Protein AF-A0A8H3QHM7-F1 (afdb_monomer_lite)

Structure (mmCIF, N/CA/C/O backbone):
data_AF-A0A8H3QHM7-F1
#
_entry.id   AF-A0A8H3QHM7-F1
#
loop_
_atom_site.group_PDB
_atom_site.id
_atom_site.type_symbol
_atom_site.label_atom_id
_atom_site.label_alt_id
_atom_site.label_comp_id
_atom_site.label_asym_id
_atom_site.label_entity_id
_atom_site.label_seq_id
_atom_site.pdbx_PDB_ins_code
_atom_site.Cartn_x
_atom_site.Cartn_y
_atom_site.Cartn_z
_atom_site.occupancy
_atom_site.B_iso_or_equiv
_atom_site.auth_seq_id
_atom_site.auth_comp_id
_atom_site.auth_asym_id
_atom_site.auth_atom_id
_atom_site.pdbx_PDB_model_num
ATOM 1 N N . MET A 1 1 ? 22.256 -24.551 21.774 1.00 71.56 1 MET A N 1
ATOM 2 C CA . MET A 1 1 ? 20.914 -24.640 22.393 1.00 71.56 1 MET A CA 1
ATOM 3 C C . MET A 1 1 ? 19.814 -24.202 21.419 1.00 71.56 1 MET A C 1
ATOM 5 O O . MET A 1 1 ? 19.134 -25.077 20.899 1.00 71.56 1 MET A O 1
ATOM 9 N N . LEU A 1 2 ? 19.729 -22.910 21.061 1.00 77.44 2 LEU A N 1
ATOM 10 C CA . LEU A 1 2 ? 18.658 -22.301 20.240 1.00 77.44 2 LEU A CA 1
ATOM 11 C C . LEU A 1 2 ? 18.197 -23.109 19.001 1.00 77.44 2 LEU A C 1
ATOM 13 O O . LEU A 1 2 ? 17.006 -23.337 18.822 1.00 77.44 2 LEU A O 1
ATOM 17 N N . LYS A 1 3 ? 19.130 -23.609 18.171 1.00 74.00 3 LYS A N 1
ATOM 18 C CA . LYS A 1 3 ? 18.793 -24.376 16.951 1.00 74.00 3 LYS A CA 1
ATOM 19 C C . LYS A 1 3 ? 17.951 -25.638 17.217 1.00 74.00 3 LYS A C 1
ATOM 21 O O . LYS A 1 3 ? 17.110 -25.965 16.388 1.00 74.00 3 LYS A O 1
ATOM 26 N N . ARG A 1 4 ? 18.139 -26.335 18.350 1.00 87.75 4 ARG A N 1
ATOM 27 C CA . ARG A 1 4 ? 17.321 -27.519 18.694 1.00 87.75 4 ARG A CA 1
ATOM 28 C C . ARG A 1 4 ? 15.894 -27.119 19.075 1.00 87.75 4 ARG A C 1
ATOM 30 O O . ARG A 1 4 ? 14.954 -27.738 18.595 1.00 87.75 4 ARG A O 1
ATOM 37 N N . GLN A 1 5 ? 15.750 -26.047 19.854 1.00 91.25 5 GLN A N 1
ATOM 38 C CA . GLN A 1 5 ? 14.454 -25.513 20.277 1.00 91.25 5 GLN A CA 1
ATOM 39 C C . GLN A 1 5 ? 13.597 -25.082 19.076 1.00 91.25 5 GLN A C 1
ATOM 41 O O . GLN A 1 5 ? 12.425 -25.431 19.012 1.00 91.25 5 GLN A O 1
ATOM 46 N N . ILE A 1 6 ? 14.196 -24.419 18.078 1.00 90.94 6 ILE A N 1
ATOM 47 C CA . ILE A 1 6 ? 13.507 -24.029 16.832 1.00 90.94 6 ILE A CA 1
ATOM 48 C C . ILE A 1 6 ? 13.015 -25.257 16.045 1.00 90.94 6 ILE A C 1
ATOM 50 O O . ILE A 1 6 ? 11.894 -25.254 15.538 1.00 90.94 6 ILE A O 1
ATOM 54 N N . ILE A 1 7 ? 13.826 -26.317 15.945 1.00 93.69 7 ILE A N 1
ATOM 55 C CA . ILE A 1 7 ? 13.435 -27.556 15.251 1.00 93.69 7 ILE A CA 1
ATOM 56 C C . ILE A 1 7 ? 12.265 -28.235 15.975 1.00 93.69 7 ILE A C 1
ATOM 58 O O . ILE A 1 7 ? 11.284 -28.597 15.331 1.00 93.69 7 ILE A O 1
ATOM 62 N N . GLU A 1 8 ? 12.338 -28.367 17.300 1.00 93.31 8 GLU A N 1
ATOM 63 C CA . GLU A 1 8 ? 11.295 -29.009 18.109 1.00 93.31 8 GLU A CA 1
ATOM 64 C C . GLU A 1 8 ? 9.978 -28.215 18.120 1.00 93.31 8 GLU A C 1
ATOM 66 O O . GLU A 1 8 ? 8.885 -28.781 18.060 1.00 93.31 8 GLU A O 1
ATOM 71 N N . GLU A 1 9 ? 10.054 -26.887 18.149 1.00 92.69 9 GLU A N 1
ATOM 72 C CA . GLU A 1 9 ? 8.863 -26.049 18.058 1.00 92.69 9 GLU A CA 1
ATOM 73 C C . GLU A 1 9 ? 8.222 -26.144 16.662 1.00 92.69 9 GLU A C 1
ATOM 75 O O . GLU A 1 9 ? 6.999 -26.201 16.536 1.00 92.69 9 GLU A O 1
ATOM 80 N N . ASN A 1 10 ? 9.031 -26.254 15.604 1.00 84.44 10 ASN A N 1
ATOM 81 C CA . ASN A 1 10 ? 8.535 -26.441 14.242 1.00 84.44 10 ASN A CA 1
ATOM 82 C C . ASN A 1 10 ? 7.934 -27.834 13.999 1.00 84.44 10 ASN A C 1
ATOM 84 O O . ASN A 1 10 ? 6.933 -27.928 13.286 1.00 84.44 10 ASN A O 1
ATOM 88 N N . THR A 1 11 ? 8.449 -28.907 14.612 1.00 93.94 11 THR A N 1
ATOM 89 C CA . THR A 1 11 ? 7.786 -30.225 14.551 1.00 93.94 11 THR A CA 1
ATOM 90 C C . THR A 1 11 ? 6.451 -30.212 15.300 1.00 93.94 11 THR A C 1
ATOM 92 O O . THR A 1 11 ? 5.450 -30.674 14.749 1.00 93.94 11 THR A O 1
ATOM 95 N N . LYS A 1 12 ? 6.386 -29.585 16.484 1.00 95.44 12 LYS A N 1
ATOM 96 C CA . LYS A 1 12 ? 5.133 -29.365 17.237 1.00 95.44 12 LYS A CA 1
ATOM 97 C C . LYS A 1 12 ? 4.108 -28.547 16.438 1.00 95.44 12 LYS A C 1
ATOM 99 O O . LYS A 1 12 ? 2.951 -28.957 16.328 1.00 95.44 12 LYS A O 1
ATOM 104 N N . ARG A 1 13 ? 4.520 -27.438 15.806 1.00 95.12 13 ARG A N 1
ATOM 105 C CA . ARG A 1 13 ? 3.663 -26.649 14.895 1.00 95.12 13 ARG A CA 1
ATOM 106 C C . ARG A 1 13 ? 3.158 -27.481 13.717 1.00 95.12 13 ARG A C 1
ATOM 108 O O . ARG A 1 13 ? 1.976 -27.399 13.393 1.00 95.12 13 ARG A O 1
ATOM 115 N N . LYS A 1 14 ? 4.022 -28.290 13.091 1.00 94.44 14 LYS A N 1
ATOM 116 C CA . LYS A 1 14 ? 3.657 -29.140 11.945 1.00 94.44 14 LYS A CA 1
ATOM 117 C C . LYS A 1 14 ? 2.587 -30.170 12.320 1.00 94.44 14 LYS A C 1
ATOM 119 O O . LYS A 1 14 ? 1.602 -30.276 11.597 1.00 94.44 14 LYS A O 1
ATOM 124 N N . ALA A 1 15 ? 2.732 -30.839 13.467 1.00 94.75 15 ALA A N 1
ATOM 125 C CA . ALA A 1 15 ? 1.745 -31.793 13.981 1.00 94.75 15 ALA A CA 1
ATOM 126 C C . ALA A 1 15 ? 0.377 -31.136 14.256 1.00 94.75 15 ALA A C 1
ATOM 128 O O . ALA A 1 15 ? -0.660 -31.632 13.810 1.00 94.75 15 ALA A O 1
ATOM 129 N N . LYS A 1 16 ? 0.368 -29.961 14.902 1.00 96.50 16 LYS A N 1
ATOM 130 C CA . LYS A 1 16 ? -0.870 -29.203 15.144 1.00 96.50 16 LYS A CA 1
ATOM 131 C C . LYS A 1 16 ? -1.519 -28.711 13.844 1.00 96.50 16 LYS A C 1
ATOM 133 O O . LYS A 1 16 ? -2.739 -28.684 13.738 1.00 96.50 16 LYS A O 1
ATOM 138 N N . ASN A 1 17 ? -0.725 -28.352 12.833 1.00 88.56 17 ASN A N 1
ATOM 139 C CA . ASN A 1 17 ? -1.234 -27.955 11.517 1.00 88.56 17 ASN A CA 1
ATOM 140 C C . ASN A 1 17 ? -1.890 -29.141 10.779 1.00 88.56 17 ASN A C 1
ATOM 142 O O . ASN A 1 17 ? -2.965 -28.975 10.210 1.00 88.56 17 ASN A O 1
ATOM 146 N N . THR A 1 18 ? -1.317 -30.350 10.850 1.00 93.50 18 THR A N 1
ATOM 147 C CA . THR A 1 18 ? -1.958 -31.559 10.296 1.00 93.50 18 THR A CA 1
ATOM 148 C C . THR A 1 18 ? -3.271 -31.915 11.001 1.00 93.50 18 THR A C 1
ATOM 150 O O . THR A 1 18 ? -4.234 -32.257 10.322 1.00 93.50 18 THR A O 1
ATOM 153 N N . GLU A 1 19 ? -3.351 -31.759 12.326 1.00 96.50 19 GLU A N 1
ATOM 154 C CA . GLU A 1 19 ? -4.587 -31.973 13.100 1.00 96.50 19 GLU A CA 1
ATOM 155 C C . GLU A 1 19 ? -5.668 -30.920 12.790 1.00 96.50 19 GLU A C 1
ATOM 157 O O . GLU A 1 19 ? -6.852 -31.234 12.689 1.00 96.50 19 GLU A O 1
ATOM 162 N N . LEU A 1 20 ? -5.281 -29.654 12.606 1.00 96.06 20 LEU A N 1
ATOM 163 C CA . LEU A 1 20 ? -6.223 -28.609 12.197 1.00 96.06 20 LEU A CA 1
ATOM 164 C C . LEU A 1 20 ? -6.752 -28.853 10.780 1.00 96.06 20 LEU A C 1
ATOM 166 O O . LEU A 1 20 ? -7.941 -28.666 10.546 1.00 96.06 20 LEU A O 1
ATOM 170 N N . LYS A 1 21 ? -5.908 -29.326 9.853 1.00 94.62 21 LYS A N 1
ATOM 171 C CA . LYS A 1 21 ? -6.340 -29.685 8.494 1.00 94.62 21 LYS A CA 1
ATOM 172 C C . LYS A 1 21 ? -7.365 -30.818 8.482 1.00 94.62 21 LYS A C 1
ATOM 174 O O . LYS A 1 21 ? -8.359 -30.692 7.776 1.00 94.62 21 LYS A O 1
ATOM 179 N N . SER A 1 22 ? -7.180 -31.881 9.271 1.00 91.88 22 SER A N 1
ATOM 180 C CA . SER A 1 22 ? -8.184 -32.954 9.343 1.00 91.88 22 SER A CA 1
ATOM 181 C C . SER A 1 22 ? -9.506 -32.474 9.953 1.00 91.88 22 SER A C 1
ATOM 183 O O . SER A 1 22 ? -10.565 -32.816 9.433 1.00 91.88 22 SER A O 1
ATOM 185 N N . LYS A 1 23 ? -9.466 -31.611 10.980 1.00 96.81 23 LYS A N 1
ATOM 186 C CA . LYS A 1 23 ? -10.679 -30.999 11.557 1.00 96.81 23 LYS A CA 1
ATOM 187 C C . LYS A 1 23 ? -11.409 -30.065 10.591 1.00 96.81 23 LYS A C 1
ATOM 189 O O . LYS A 1 23 ? -12.632 -30.013 10.629 1.00 96.81 23 LYS A O 1
ATOM 194 N N . VAL A 1 24 ? -10.694 -29.340 9.727 1.00 92.88 24 VAL A N 1
ATOM 195 C CA . VAL A 1 24 ? -11.319 -28.512 8.679 1.00 92.88 24 VAL A CA 1
ATOM 196 C C . VAL A 1 24 ? -12.077 -29.392 7.683 1.00 92.88 24 VAL A C 1
ATOM 198 O O . VAL A 1 24 ? -13.261 -29.151 7.478 1.00 92.88 24 VAL A O 1
ATOM 201 N N . VAL A 1 25 ? -11.459 -30.464 7.175 1.00 94.94 25 VAL A N 1
ATOM 202 C CA . VAL A 1 25 ? -12.121 -31.422 6.264 1.00 94.94 25 VAL A CA 1
ATOM 203 C C . VAL A 1 25 ? -13.357 -32.065 6.913 1.00 94.94 25 VAL A C 1
ATOM 205 O O . VAL A 1 25 ? -14.396 -32.211 6.273 1.00 94.94 25 VAL A O 1
ATOM 208 N N . GLU A 1 26 ? -13.286 -32.411 8.202 1.00 95.25 26 GLU A N 1
ATOM 209 C CA . GLU A 1 26 ? -14.437 -32.947 8.939 1.00 95.25 26 GLU A CA 1
ATOM 210 C C . GLU A 1 26 ? -15.579 -31.920 9.073 1.00 95.25 26 GLU A C 1
ATOM 212 O O . GLU A 1 26 ? -16.752 -32.261 8.914 1.00 95.25 26 GLU A O 1
ATOM 217 N N . LEU A 1 27 ? -15.255 -30.653 9.348 1.00 95.56 27 LEU A N 1
ATOM 218 C CA . LEU A 1 27 ? -16.241 -29.574 9.443 1.00 95.56 27 LEU A CA 1
ATOM 219 C C . LEU A 1 27 ? -16.868 -29.240 8.083 1.00 95.56 27 LEU A C 1
ATOM 221 O O . LEU A 1 27 ? -18.071 -29.000 8.031 1.00 95.56 27 LEU A O 1
ATOM 225 N N . GLU A 1 28 ? -16.095 -29.274 6.998 1.00 94.25 28 GLU A N 1
ATOM 226 C CA . GLU A 1 28 ? -16.589 -29.122 5.622 1.00 94.25 28 GLU A CA 1
ATOM 227 C C . GLU A 1 28 ? -17.568 -30.248 5.257 1.00 94.25 28 GLU A C 1
ATOM 229 O O . GLU A 1 28 ? -18.665 -29.976 4.768 1.00 94.25 28 GLU A O 1
ATOM 234 N N . ALA A 1 29 ? -17.245 -31.503 5.592 1.00 93.56 29 ALA A N 1
ATOM 235 C CA . ALA A 1 29 ? -18.149 -32.638 5.390 1.00 93.56 29 ALA A CA 1
ATOM 236 C C . ALA A 1 29 ? -19.453 -32.505 6.203 1.00 93.56 29 ALA A C 1
ATOM 238 O O . ALA A 1 29 ? -20.545 -32.723 5.675 1.00 93.56 29 ALA A O 1
ATOM 239 N N . ARG A 1 30 ? -19.365 -32.091 7.476 1.00 93.31 30 ARG A N 1
ATOM 240 C CA . ARG A 1 30 ? -20.542 -31.818 8.325 1.00 93.31 30 ARG A CA 1
ATOM 241 C C . ARG A 1 30 ? -21.395 -30.664 7.781 1.00 93.31 30 ARG A C 1
ATOM 243 O O . ARG A 1 30 ? -22.620 -30.730 7.866 1.00 93.31 30 ARG A O 1
ATOM 250 N N . LEU A 1 31 ? -20.772 -29.625 7.218 1.00 92.75 31 LEU A N 1
ATOM 251 C CA . LEU A 1 31 ? -21.467 -28.492 6.602 1.00 92.75 31 LEU A CA 1
ATOM 252 C C . LEU A 1 31 ? -22.233 -28.925 5.343 1.00 92.75 31 LEU A C 1
ATOM 254 O O . LEU A 1 31 ? -23.411 -28.603 5.223 1.00 92.75 31 LEU A O 1
ATOM 258 N N . ALA A 1 32 ? -21.612 -29.719 4.466 1.00 89.62 32 ALA A N 1
ATOM 259 C CA . ALA A 1 32 ? -22.257 -30.240 3.259 1.00 89.62 32 ALA A CA 1
ATOM 260 C C . ALA A 1 32 ? -23.507 -31.087 3.577 1.00 89.62 32 ALA A C 1
ATOM 262 O O . ALA A 1 32 ? -24.541 -30.939 2.923 1.00 89.62 32 ALA A O 1
ATOM 263 N N . ILE A 1 33 ? -23.453 -31.921 4.624 1.00 89.31 33 ILE A N 1
ATOM 264 C CA . ILE A 1 33 ? -24.617 -32.690 5.102 1.00 89.31 33 ILE A CA 1
ATOM 265 C C . ILE A 1 33 ? -25.732 -31.751 5.588 1.00 89.31 33 ILE A C 1
ATOM 267 O O . ILE A 1 33 ? -26.904 -31.973 5.279 1.00 89.31 33 ILE A O 1
ATOM 271 N N . LEU A 1 34 ? -25.392 -30.686 6.323 1.00 83.25 34 LEU A N 1
ATOM 272 C CA . LEU A 1 34 ? -26.369 -29.711 6.817 1.00 83.25 34 LEU A CA 1
ATOM 273 C C . LEU A 1 34 ? -27.027 -28.916 5.674 1.00 83.25 34 LEU A C 1
ATOM 275 O O . LEU A 1 34 ? -28.232 -28.672 5.717 1.00 83.25 34 LEU A O 1
ATOM 279 N N . GLU A 1 35 ? -26.269 -28.550 4.639 1.00 83.75 35 GLU A N 1
ATOM 280 C CA . GLU A 1 35 ? -26.799 -27.873 3.448 1.00 83.75 35 GLU A CA 1
ATOM 281 C C . GLU A 1 35 ? -27.750 -28.776 2.648 1.00 83.75 35 GLU A C 1
ATOM 283 O O . GLU A 1 35 ? -28.841 -28.334 2.288 1.00 83.75 35 GLU A O 1
ATOM 288 N N . GLN A 1 36 ? -27.414 -30.057 2.454 1.00 82.44 36 GLN A N 1
ATOM 289 C CA . GLN A 1 36 ? -28.327 -31.021 1.821 1.00 82.44 36 GLN A CA 1
ATOM 290 C C . GLN A 1 36 ? -29.582 -31.269 2.672 1.00 82.44 36 GLN A C 1
ATOM 292 O O . GLN A 1 36 ? -30.694 -31.298 2.143 1.00 82.44 36 GLN A O 1
ATOM 297 N N . SER A 1 37 ? -29.433 -31.343 3.998 1.00 70.94 37 SER A N 1
ATOM 298 C CA . SER A 1 37 ? -30.562 -31.458 4.936 1.00 70.94 37 SER A CA 1
ATOM 299 C C . SER A 1 37 ? -31.518 -30.262 4.846 1.00 70.94 37 SER A C 1
ATOM 301 O O . SER A 1 37 ? -32.720 -30.416 5.045 1.00 70.94 37 SER A O 1
ATOM 303 N N . SER A 1 38 ? -31.006 -29.073 4.505 1.00 61.53 38 SER A N 1
ATOM 304 C CA . SER A 1 38 ? -31.817 -27.867 4.308 1.00 61.53 38 SER A CA 1
ATOM 305 C C . SER A 1 38 ? -32.595 -27.848 2.985 1.00 61.53 38 SER A C 1
ATOM 307 O O . SER A 1 38 ? -33.533 -27.057 2.878 1.00 61.53 38 SER A O 1
ATOM 309 N N . LEU A 1 39 ? -32.232 -28.664 1.987 1.00 53.03 39 LEU A N 1
ATOM 310 C CA . LEU A 1 39 ? -32.965 -28.759 0.714 1.00 53.03 39 LEU A CA 1
ATOM 311 C C . LEU A 1 39 ? -34.144 -29.746 0.784 1.00 53.03 39 LEU A C 1
ATOM 313 O O . LEU A 1 39 ? -35.187 -29.512 0.174 1.00 53.03 39 LEU A O 1
ATOM 317 N N . ILE A 1 40 ? -33.998 -30.823 1.561 1.00 50.19 40 ILE A N 1
ATOM 318 C CA . ILE A 1 40 ? -34.939 -31.960 1.595 1.00 50.19 40 ILE A CA 1
ATOM 319 C C . ILE A 1 40 ? -36.280 -31.617 2.283 1.00 50.19 40 ILE A C 1
ATOM 321 O O . ILE A 1 40 ? -37.276 -32.304 2.084 1.00 50.19 40 ILE A O 1
ATOM 325 N N . VAL A 1 41 ? -36.363 -30.509 3.028 1.00 43.72 41 VAL A N 1
ATOM 326 C CA . VAL A 1 41 ? -37.596 -30.068 3.722 1.00 43.72 41 VAL A CA 1
ATOM 327 C C . VAL A 1 41 ? -38.610 -29.379 2.779 1.00 43.72 41 VAL A C 1
ATOM 329 O O . VAL A 1 41 ? -39.697 -29.010 3.214 1.00 43.72 41 VAL A O 1
ATOM 332 N N . SER A 1 42 ? -38.296 -29.206 1.488 1.00 39.06 42 SER A N 1
ATOM 333 C CA . SER A 1 42 ? -39.142 -28.451 0.541 1.00 39.06 42 SER A CA 1
ATOM 334 C C . SER A 1 42 ? -39.986 -29.274 -0.445 1.00 39.06 42 SER A C 1
ATOM 336 O O . SER A 1 42 ? -40.812 -28.684 -1.139 1.00 39.06 42 SER A O 1
ATOM 338 N N . GLU A 1 43 ? -39.867 -30.607 -0.479 1.00 43.56 43 GLU A N 1
ATOM 339 C CA . GLU A 1 43 ? -40.662 -31.461 -1.381 1.00 43.56 43 GLU A CA 1
ATOM 340 C C . GLU A 1 43 ? -41.496 -32.509 -0.628 1.00 43.56 43 GLU A C 1
ATOM 342 O O . GLU A 1 43 ? -41.090 -33.652 -0.426 1.00 43.56 43 GLU A O 1
ATOM 347 N N . GLN A 1 44 ? -42.726 -32.124 -0.273 1.00 30.27 44 GLN A N 1
ATOM 348 C CA . GLN A 1 44 ? -43.821 -33.067 -0.043 1.00 30.27 44 GLN A CA 1
ATOM 349 C C . GLN A 1 44 ? -44.698 -33.098 -1.312 1.00 30.27 44 GLN A C 1
ATOM 351 O O . GLN A 1 44 ? -45.120 -32.036 -1.776 1.00 30.27 44 GLN A O 1
ATOM 356 N N . PRO A 1 45 ? -44.982 -34.272 -1.906 1.00 40.44 45 PRO A N 1
ATOM 357 C CA . PRO A 1 45 ? -45.587 -34.340 -3.232 1.00 40.44 45 PRO A CA 1
ATOM 358 C C . PRO A 1 45 ? -47.090 -34.044 -3.191 1.00 40.44 45 PRO A C 1
ATOM 360 O O . PRO A 1 45 ? -47.842 -34.697 -2.467 1.00 40.44 45 PRO A O 1
ATOM 363 N N . GLN A 1 46 ? -47.551 -33.113 -4.032 1.00 33.41 46 GLN A N 1
ATOM 364 C CA . GLN A 1 46 ? -48.972 -32.999 -4.362 1.00 33.41 46 GLN A CA 1
ATOM 365 C C . GLN A 1 46 ? -49.279 -33.704 -5.684 1.00 33.41 46 GLN A C 1
ATOM 367 O O . GLN A 1 46 ? -48.705 -33.393 -6.728 1.00 33.41 46 GLN A O 1
ATOM 372 N N . ASN A 1 47 ? -50.215 -34.653 -5.613 1.00 31.42 47 ASN A N 1
ATOM 373 C CA . ASN A 1 47 ? -50.782 -35.349 -6.763 1.00 31.42 47 ASN A CA 1
ATOM 374 C C . ASN A 1 47 ? -51.309 -34.352 -7.803 1.00 31.42 47 ASN A C 1
ATOM 376 O O . ASN A 1 47 ? -52.193 -33.551 -7.503 1.00 31.42 47 ASN A O 1
ATOM 380 N N . LYS A 1 48 ? -50.859 -34.490 -9.052 1.00 32.94 48 LYS A N 1
ATOM 381 C CA . LYS A 1 48 ? -51.622 -34.020 -10.211 1.00 32.94 48 LYS A CA 1
ATOM 382 C C . LYS A 1 48 ? -52.463 -35.182 -10.725 1.00 32.94 48 LYS A C 1
ATOM 384 O O . LYS A 1 48 ? -51.909 -36.217 -11.085 1.00 32.94 48 LYS A O 1
ATOM 389 N N . LYS A 1 49 ? -53.779 -34.990 -10.794 1.00 36.38 49 LYS A N 1
ATOM 390 C CA . LYS A 1 49 ? -54.663 -35.777 -11.659 1.00 36.38 49 LYS A CA 1
ATOM 391 C C . LYS A 1 49 ? -55.358 -34.841 -12.644 1.00 36.38 49 LYS A C 1
ATOM 393 O O . LYS A 1 49 ? -55.431 -33.640 -12.394 1.00 36.38 49 LYS A O 1
ATOM 398 N N . GLU A 1 50 ? -55.721 -35.390 -13.795 1.00 31.77 50 GLU A N 1
ATOM 399 C CA . GLU A 1 50 ? -55.941 -34.652 -15.041 1.00 31.77 50 GLU A CA 1
ATOM 400 C C . GLU A 1 50 ? -57.093 -33.639 -15.029 1.00 31.77 50 GLU A C 1
ATOM 402 O O . GLU A 1 50 ? -58.060 -33.751 -14.280 1.00 31.77 50 GLU A O 1
ATOM 407 N N . VAL A 1 51 ? -56.983 -32.674 -15.946 1.00 32.34 51 VAL A N 1
ATOM 408 C CA . VAL A 1 51 ? -58.084 -31.823 -16.402 1.00 32.34 51 VAL A CA 1
ATOM 409 C C . VAL A 1 51 ? -58.643 -32.408 -17.697 1.00 32.34 51 VAL A C 1
ATOM 411 O O . VAL A 1 51 ? -57.900 -32.568 -18.664 1.00 32.34 51 VAL A O 1
ATOM 414 N N . SER A 1 52 ? -59.957 -32.612 -17.746 1.00 26.91 52 SER A N 1
ATOM 415 C CA . SER A 1 52 ? -60.730 -32.694 -18.988 1.00 26.91 52 SER A CA 1
ATOM 416 C C . SER A 1 52 ? -62.120 -32.090 -18.762 1.00 26.91 52 SER A C 1
ATOM 418 O O . SER A 1 52 ? -62.847 -32.570 -17.897 1.00 26.91 52 SER A O 1
ATOM 420 N N . SER A 1 53 ? -62.411 -31.009 -19.499 1.00 28.61 53 SER A N 1
ATOM 421 C CA . SER A 1 53 ? -63.686 -30.697 -20.188 1.00 28.61 53 SER A CA 1
ATOM 422 C C . SER A 1 53 ? -64.982 -31.348 -19.642 1.00 28.61 53 SER A C 1
ATOM 424 O O . SER A 1 53 ? -65.078 -32.567 -19.580 1.00 28.61 53 SER A O 1
ATOM 426 N N . ASP A 1 54 ? -66.050 -30.611 -19.305 1.00 27.23 54 ASP A N 1
ATOM 427 C CA . ASP A 1 54 ? -66.834 -29.868 -20.306 1.00 27.23 54 ASP A CA 1
ATOM 428 C C . ASP A 1 54 ? -67.854 -28.825 -19.768 1.00 27.23 54 ASP A C 1
ATOM 430 O O . ASP A 1 54 ? -68.152 -28.719 -18.582 1.00 27.23 54 ASP A O 1
ATOM 434 N N . VAL A 1 55 ? -68.361 -28.059 -20.738 1.00 25.86 55 VAL A N 1
ATOM 435 C CA . VAL A 1 55 ? -69.245 -26.873 -20.773 1.00 25.86 55 VAL A CA 1
ATOM 436 C C . VAL A 1 55 ? -70.679 -27.013 -20.207 1.00 25.86 55 VAL A C 1
ATOM 438 O O . VAL A 1 55 ? -71.361 -27.987 -20.511 1.00 25.86 55 VAL A O 1
ATOM 441 N N . SER A 1 56 ? -71.178 -25.946 -19.542 1.00 29.53 56 SER A N 1
ATOM 442 C CA . SER A 1 56 ? -72.529 -25.292 -19.648 1.00 29.53 56 SER A CA 1
ATOM 443 C C . SER A 1 56 ? -72.777 -24.437 -18.383 1.00 29.53 56 SER A C 1
ATOM 445 O O . SER A 1 56 ? -72.727 -24.981 -17.288 1.00 29.53 56 SER A O 1
ATOM 447 N N . VAL A 1 57 ? -72.832 -23.094 -18.372 1.00 28.77 57 VAL A N 1
ATOM 448 C CA . VAL A 1 57 ? -73.712 -22.104 -19.053 1.00 28.77 57 VAL A CA 1
ATOM 449 C C . VAL A 1 57 ? -75.163 -22.103 -18.535 1.00 28.77 57 VAL A C 1
ATOM 451 O O . VAL A 1 57 ? -75.936 -22.960 -18.933 1.00 28.77 57 VAL A O 1
ATOM 454 N N . ASP A 1 58 ? -75.478 -21.133 -17.655 1.00 27.09 58 ASP A N 1
ATOM 455 C CA . ASP A 1 58 ? -76.681 -20.252 -17.623 1.00 27.09 58 ASP A CA 1
ATOM 456 C C . ASP A 1 58 ? -76.672 -19.428 -16.300 1.00 27.09 58 ASP A C 1
ATOM 458 O O . ASP A 1 58 ? -76.783 -19.996 -15.219 1.00 27.09 58 ASP A O 1
ATOM 462 N N . ILE A 1 59 ? -76.137 -18.194 -16.254 1.00 28.14 59 ILE A N 1
ATOM 463 C CA . ILE A 1 59 ? -76.742 -16.845 -16.459 1.00 28.14 59 ILE A CA 1
ATOM 464 C C . ILE A 1 59 ? -77.906 -16.476 -15.481 1.00 28.14 59 ILE A C 1
ATOM 466 O O . ILE A 1 59 ? -78.868 -17.217 -15.336 1.00 28.14 59 ILE A O 1
ATOM 470 N N . ILE A 1 60 ? -77.839 -15.239 -14.941 1.00 28.80 60 ILE A N 1
ATOM 471 C CA . ILE A 1 60 ? -78.905 -14.365 -14.362 1.00 28.80 60 ILE A CA 1
ATOM 472 C C . ILE A 1 60 ? -78.978 -14.207 -12.813 1.00 28.80 60 ILE A C 1
ATOM 474 O O . ILE A 1 60 ? -79.658 -14.938 -12.107 1.00 28.80 60 ILE A O 1
ATOM 478 N N . SER A 1 61 ? -78.330 -13.116 -12.367 1.00 28.31 61 SER A N 1
ATOM 479 C CA . SER A 1 61 ? -78.810 -12.025 -11.479 1.00 28.31 61 SER A CA 1
ATOM 480 C C . SER A 1 61 ? -79.133 -12.146 -9.970 1.00 28.31 61 SER A C 1
ATOM 482 O O . SER A 1 61 ? -79.982 -12.900 -9.517 1.00 28.31 61 SER A O 1
ATOM 484 N N . ASP A 1 62 ? -78.563 -11.139 -9.289 1.00 26.44 62 ASP A N 1
ATOM 485 C CA . ASP A 1 62 ? -79.157 -10.194 -8.322 1.00 26.44 62 ASP A CA 1
ATOM 486 C C . ASP A 1 62 ? -79.268 -10.465 -6.804 1.00 26.44 62 ASP A C 1
ATOM 488 O O . ASP A 1 62 ? -79.889 -11.396 -6.305 1.00 26.44 62 ASP A O 1
ATOM 492 N N . SER A 1 63 ? -78.810 -9.425 -6.089 1.00 31.55 63 SER A N 1
ATOM 493 C CA . SER A 1 63 ? -79.208 -8.947 -4.753 1.00 31.55 63 SER A CA 1
ATOM 494 C C . SER A 1 63 ? -78.733 -9.677 -3.476 1.00 31.55 63 SER A C 1
ATOM 496 O O . SER A 1 63 ? -79.108 -10.794 -3.144 1.00 31.55 63 SER A O 1
ATOM 498 N N . LEU A 1 64 ? -77.952 -8.928 -2.688 1.00 30.95 64 LEU A N 1
ATOM 499 C CA . LEU A 1 64 ? -77.896 -8.965 -1.214 1.00 30.95 64 LEU A CA 1
ATOM 500 C C . LEU A 1 64 ? -79.102 -8.145 -0.649 1.00 30.95 64 LEU A C 1
ATOM 502 O O . LEU A 1 64 ? -79.735 -7.473 -1.469 1.00 30.95 64 LEU A O 1
ATOM 506 N N . PRO A 1 65 ? -79.360 -7.997 0.683 1.00 41.88 65 PRO A N 1
ATOM 507 C CA . PRO A 1 65 ? -78.755 -8.640 1.877 1.00 41.88 65 PRO A CA 1
ATOM 508 C C . PRO A 1 65 ? -79.737 -9.054 3.043 1.00 41.88 65 PRO A C 1
ATOM 510 O O . PRO A 1 65 ? -80.857 -8.573 3.123 1.00 41.88 65 PRO A O 1
ATOM 513 N N . ILE A 1 66 ? -79.209 -9.789 4.051 1.00 27.45 66 ILE A N 1
ATOM 514 C CA . ILE A 1 66 ? -79.423 -9.636 5.534 1.00 27.45 66 ILE A CA 1
ATOM 515 C C . ILE A 1 66 ? -80.750 -10.073 6.260 1.00 27.45 66 ILE A C 1
ATOM 517 O O . ILE A 1 66 ? -81.786 -9.432 6.148 1.00 27.45 66 ILE A O 1
ATOM 521 N N . HIS A 1 67 ? -80.569 -11.031 7.203 1.00 30.03 67 HIS A N 1
ATOM 522 C CA . HIS A 1 67 ? -81.168 -11.211 8.566 1.00 30.03 67 HIS A CA 1
ATOM 523 C C . HIS A 1 67 ? -82.551 -11.881 8.823 1.00 30.03 67 HIS A C 1
ATOM 525 O O . HIS A 1 67 ? -83.321 -12.157 7.911 1.00 30.03 67 HIS A O 1
ATOM 531 N N . GLU A 1 68 ? -82.798 -12.135 10.128 1.00 28.59 68 GLU A N 1
ATOM 532 C CA . GLU A 1 68 ? -83.907 -12.841 10.817 1.00 28.59 68 GLU A CA 1
ATOM 533 C C . GLU A 1 68 ? -83.844 -14.396 10.707 1.00 28.59 68 GLU A C 1
ATOM 535 O O . GLU A 1 68 ? -83.408 -14.929 9.694 1.00 28.59 68 GLU A O 1
ATOM 540 N N . VAL A 1 69 ? -84.172 -15.230 11.716 1.00 27.95 69 VAL A N 1
ATOM 541 C CA . VAL A 1 69 ? -85.157 -15.089 12.814 1.00 27.95 69 VAL A CA 1
ATOM 542 C C . VAL A 1 69 ? -84.716 -15.720 14.161 1.00 27.95 69 VAL A C 1
ATOM 544 O O . VAL A 1 69 ? -84.088 -16.774 14.219 1.00 27.95 69 VAL A O 1
ATOM 547 N N . HIS A 1 70 ? -85.154 -15.071 15.247 1.00 30.06 70 HIS A N 1
ATOM 548 C CA . HIS A 1 70 ? -85.232 -15.481 16.664 1.00 30.06 70 HIS A CA 1
ATOM 549 C C . HIS A 1 70 ? -85.656 -16.931 17.020 1.00 30.06 70 HIS A C 1
ATOM 551 O O . HIS A 1 70 ? -86.524 -17.510 16.376 1.00 30.06 70 HIS A O 1
ATOM 557 N N . SER A 1 71 ? -85.268 -17.389 18.230 1.00 31.55 71 SER A N 1
ATOM 558 C CA . SER A 1 71 ? -86.183 -18.127 19.136 1.00 31.55 71 SER A CA 1
ATOM 559 C C . SER A 1 71 ? -85.775 -18.107 20.631 1.00 31.55 71 SER A C 1
ATOM 561 O O . SER A 1 71 ? -85.009 -18.945 21.087 1.00 31.55 71 SER A O 1
ATOM 563 N N . GLN A 1 72 ? -86.363 -17.159 21.372 1.00 29.33 72 GLN A N 1
ATOM 564 C CA . GLN A 1 72 ? -87.015 -17.283 22.700 1.00 29.33 72 GLN A CA 1
ATOM 565 C C . GLN A 1 72 ? -86.391 -18.095 23.867 1.00 29.33 72 GLN A C 1
ATOM 567 O O . GLN A 1 72 ? -86.263 -19.310 23.778 1.00 29.33 72 GLN A O 1
ATOM 572 N N . LEU A 1 73 ? -86.262 -17.460 25.053 1.00 29.52 73 LEU A N 1
ATOM 573 C CA . LEU A 1 73 ? -87.130 -17.721 26.232 1.00 29.52 73 LEU A CA 1
ATOM 574 C C . LEU A 1 73 ? -86.901 -16.729 27.407 1.00 29.52 73 LEU A C 1
ATOM 576 O O . LEU A 1 73 ? -85.979 -15.919 27.379 1.00 29.52 73 LEU A O 1
ATOM 580 N N . LYS A 1 74 ? -87.826 -16.739 28.385 1.00 28.84 74 LYS A N 1
ATOM 581 C CA . LYS A 1 74 ? -88.181 -15.646 29.327 1.00 28.84 74 LYS A CA 1
ATOM 582 C C . LYS A 1 74 ? -88.915 -16.244 30.555 1.00 28.84 74 LYS A C 1
ATOM 584 O O . LYS A 1 74 ? -89.711 -17.147 30.327 1.00 28.84 74 LYS A O 1
ATOM 589 N N . LEU A 1 75 ? -88.801 -15.812 31.824 1.00 27.02 75 LEU A N 1
ATOM 590 C CA . LEU A 1 75 ? -87.956 -14.838 32.565 1.00 27.02 75 LEU A CA 1
ATOM 591 C C . LEU A 1 75 ? -87.987 -15.220 34.072 1.00 27.02 75 LEU A C 1
ATOM 593 O O . LEU A 1 75 ? -89.004 -15.765 34.496 1.00 27.02 75 LEU A O 1
ATOM 597 N N . THR A 1 76 ? -86.999 -14.816 34.888 1.00 27.70 76 THR A N 1
ATOM 598 C CA . THR A 1 76 ? -87.194 -14.605 36.349 1.00 27.70 76 THR A CA 1
ATOM 599 C C . THR A 1 76 ? -86.204 -13.581 36.925 1.00 27.70 76 THR A C 1
ATOM 601 O O . THR A 1 76 ? -85.165 -13.321 36.325 1.00 27.70 76 THR A O 1
ATOM 604 N N . GLU A 1 77 ? -86.567 -12.971 38.055 1.00 36.16 77 GLU A N 1
ATOM 605 C CA . GLU A 1 77 ? -86.107 -11.660 38.555 1.00 36.16 77 GLU A CA 1
ATOM 606 C C . GLU A 1 77 ? -85.829 -11.708 40.082 1.00 36.16 77 GLU A C 1
ATOM 608 O O . GLU A 1 77 ? -86.206 -12.697 40.710 1.00 36.16 77 GLU A O 1
ATOM 613 N N . GLN A 1 78 ? -85.278 -10.620 40.662 1.00 31.33 78 GLN A N 1
ATOM 614 C CA . GLN A 1 78 ? -84.975 -10.351 42.099 1.00 31.33 78 GLN A CA 1
ATOM 615 C C . GLN A 1 78 ? -83.588 -10.818 42.612 1.00 31.33 78 GLN A C 1
ATOM 617 O O . GLN A 1 78 ? -83.152 -11.906 42.252 1.00 31.33 78 GLN A O 1
ATOM 622 N N . ILE A 1 79 ? -82.865 -10.122 43.515 1.00 33.00 79 ILE A N 1
ATOM 623 C CA . ILE A 1 79 ? -82.700 -8.680 43.868 1.00 33.00 79 ILE A CA 1
ATOM 624 C C . ILE A 1 79 ? -81.421 -8.562 44.759 1.00 33.00 79 ILE A C 1
ATOM 626 O O . ILE A 1 79 ? -81.052 -9.549 45.380 1.00 33.00 79 ILE A O 1
ATOM 630 N N . GLU A 1 80 ? -80.770 -7.384 44.803 1.00 34.69 80 GLU A N 1
ATOM 631 C CA . GLU A 1 80 ? -79.723 -6.926 45.768 1.00 34.69 80 GLU A CA 1
ATOM 632 C C . GLU A 1 80 ? -78.486 -7.808 46.105 1.00 34.69 80 GLU A C 1
ATOM 634 O O . GLU A 1 80 ? -78.571 -8.795 46.822 1.00 34.69 80 GLU A O 1
ATOM 639 N N . GLU A 1 81 ? -77.279 -7.343 45.741 1.00 32.53 81 GLU A N 1
ATOM 640 C CA . GLU A 1 81 ? -76.370 -6.610 46.659 1.00 32.53 81 GLU A CA 1
ATOM 641 C C . GLU A 1 81 ? -75.101 -6.103 45.930 1.00 32.53 81 GLU A C 1
ATOM 643 O O . GLU A 1 81 ? -74.672 -6.662 44.921 1.00 32.53 81 GLU A O 1
ATOM 648 N N . VAL A 1 82 ? -74.481 -5.032 46.445 1.00 41.28 82 VAL A N 1
ATOM 649 C CA . VAL A 1 82 ? -73.198 -4.478 45.962 1.00 41.28 82 VAL A CA 1
ATOM 650 C C . VAL A 1 82 ? -72.122 -4.653 47.034 1.00 41.28 82 VAL A C 1
ATOM 652 O O . VAL A 1 82 ? -72.296 -4.158 48.147 1.00 41.28 82 VAL A O 1
ATOM 655 N N . PRO A 1 83 ? -70.954 -5.216 46.680 1.00 35.31 83 PRO A N 1
ATOM 656 C CA . PRO A 1 83 ? -69.693 -4.644 47.170 1.00 35.31 83 PRO A CA 1
ATOM 657 C C . PRO A 1 83 ? -68.707 -4.253 46.051 1.00 35.31 83 PRO A C 1
ATOM 659 O O . PRO A 1 83 ? -68.767 -4.721 44.918 1.00 35.31 83 PRO A O 1
ATOM 662 N N . LYS A 1 84 ? -67.789 -3.344 46.396 1.00 38.38 84 LYS A N 1
ATOM 663 C CA . LYS A 1 84 ? -66.832 -2.656 45.507 1.00 38.38 84 LYS A CA 1
ATOM 664 C C . LYS A 1 84 ? -65.693 -3.544 44.961 1.00 38.38 84 LYS A C 1
ATOM 666 O O . LYS A 1 84 ? -65.176 -4.371 45.699 1.00 38.38 84 LYS A O 1
ATOM 671 N N . LEU A 1 85 ? -65.280 -3.234 43.719 1.00 35.81 85 LEU A N 1
ATOM 672 C CA . LEU A 1 85 ? -63.907 -2.988 43.195 1.00 35.81 85 LEU A CA 1
ATOM 673 C C . LEU A 1 85 ? -62.685 -3.615 43.927 1.00 35.81 85 LEU A C 1
ATOM 675 O O . LEU A 1 85 ? -62.593 -3.529 45.151 1.00 35.81 85 LEU A O 1
ATOM 679 N N . PRO A 1 86 ? -61.666 -4.102 43.180 1.00 40.84 86 PRO A N 1
ATOM 680 C CA . PRO A 1 86 ? -60.806 -3.164 42.443 1.00 40.84 86 PRO A CA 1
ATOM 681 C C . PRO A 1 86 ? -60.428 -3.541 41.003 1.00 40.84 86 PRO A C 1
ATOM 683 O O . PRO A 1 86 ? -60.488 -4.694 40.581 1.00 40.84 86 PRO A O 1
ATOM 686 N N . ASP A 1 87 ? -60.003 -2.510 40.275 1.00 43.91 87 ASP A N 1
ATOM 687 C CA . ASP A 1 87 ? -59.474 -2.566 38.917 1.00 43.91 87 ASP A CA 1
ATOM 688 C C . ASP A 1 87 ? -58.210 -3.433 38.803 1.00 43.91 87 ASP A C 1
ATOM 690 O O . ASP A 1 87 ? -57.362 -3.457 39.697 1.00 43.91 87 ASP A O 1
ATOM 694 N N . GLN A 1 88 ? -58.028 -4.057 37.637 1.00 43.06 88 GLN A N 1
ATOM 695 C CA . GLN A 1 88 ? -56.694 -4.385 37.139 1.00 43.06 88 GLN A CA 1
ATOM 696 C C . GLN A 1 88 ? -56.449 -3.628 35.839 1.00 43.06 88 GLN A C 1
ATOM 698 O O . GLN A 1 88 ? -57.015 -3.938 34.787 1.00 43.06 88 GLN A O 1
ATOM 703 N N . GLU A 1 89 ? -55.583 -2.623 35.938 1.00 43.66 89 GLU A N 1
ATOM 704 C CA . GLU A 1 89 ? -54.991 -1.933 34.801 1.00 43.66 89 GLU A CA 1
ATOM 705 C C . GLU A 1 89 ? -54.386 -2.948 33.824 1.00 43.66 89 GLU A C 1
ATOM 707 O O . GLU A 1 89 ? -53.617 -3.831 34.210 1.00 43.66 89 GLU A O 1
ATOM 712 N N . LYS A 1 90 ? -54.673 -2.786 32.528 1.00 46.31 90 LYS A N 1
ATOM 713 C CA . LYS A 1 90 ? -53.812 -3.378 31.503 1.00 46.31 90 LYS A CA 1
ATOM 714 C C . LYS A 1 90 ? -52.514 -2.582 31.476 1.00 46.31 90 LYS A C 1
ATOM 716 O O . LYS A 1 90 ? -52.509 -1.417 31.086 1.00 46.31 90 LYS A O 1
ATOM 721 N N . THR A 1 91 ? -51.437 -3.237 31.884 1.00 45.06 91 THR A N 1
ATOM 722 C CA . THR A 1 91 ? -50.065 -2.733 31.921 1.00 45.06 91 THR A CA 1
ATOM 723 C C . THR A 1 91 ? -49.661 -2.070 30.602 1.00 45.06 91 THR A C 1
ATOM 725 O O . THR A 1 91 ? -49.467 -2.720 29.576 1.00 45.06 91 THR A O 1
ATOM 728 N N . SER A 1 92 ? -49.482 -0.745 30.630 1.00 51.38 92 SER A N 1
ATOM 729 C CA . SER A 1 92 ? -48.990 0.023 29.474 1.00 51.38 92 SER A CA 1
ATOM 730 C C . SER A 1 92 ? -47.522 -0.288 29.127 1.00 51.38 92 SER A C 1
ATOM 732 O O . SER A 1 92 ? -47.054 0.056 28.041 1.00 51.38 92 SER A O 1
ATOM 734 N N . GLU A 1 93 ? -46.790 -0.935 30.036 1.00 51.88 93 GLU A N 1
ATOM 735 C CA . GLU A 1 93 ? -45.347 -1.194 29.940 1.00 51.88 93 GLU A CA 1
ATOM 736 C C . GLU A 1 93 ? -44.995 -2.338 28.966 1.00 51.88 93 GLU A C 1
ATOM 738 O O . GLU A 1 93 ? -43.916 -2.347 28.359 1.00 51.88 93 GLU A O 1
ATOM 743 N N . ASP A 1 94 ? -45.919 -3.279 28.735 1.00 50.09 94 ASP A N 1
ATOM 744 C CA . ASP A 1 94 ? -45.693 -4.445 27.868 1.00 50.09 94 ASP A CA 1
ATOM 745 C C . ASP A 1 94 ? -45.604 -4.078 26.377 1.00 50.09 94 ASP A C 1
ATOM 747 O O . ASP A 1 94 ? -44.947 -4.768 25.595 1.00 50.09 94 ASP A O 1
ATOM 751 N N . MET A 1 95 ? -46.217 -2.970 25.946 1.00 53.94 95 MET A N 1
ATOM 752 C CA . MET A 1 95 ? -46.076 -2.488 24.565 1.00 53.94 95 MET A CA 1
ATOM 753 C C . MET A 1 95 ? -44.713 -1.829 24.312 1.00 53.94 95 MET A C 1
ATOM 755 O O . MET A 1 95 ? -44.118 -2.024 23.248 1.00 53.94 95 MET A O 1
ATOM 759 N N . GLU A 1 96 ? -44.195 -1.069 25.278 1.00 57.97 96 GLU A N 1
ATOM 760 C CA . GLU A 1 96 ? -42.949 -0.313 25.116 1.00 57.97 96 GLU A CA 1
ATOM 761 C C . GLU A 1 96 ? -41.710 -1.221 25.215 1.00 57.97 96 GLU A C 1
ATOM 763 O O . GLU A 1 96 ? -40.789 -1.135 24.392 1.00 57.97 96 GLU A O 1
ATOM 768 N N . THR A 1 97 ? -41.733 -2.186 26.137 1.00 59.09 97 THR A N 1
ATOM 769 C CA . THR A 1 97 ? -40.714 -3.244 26.247 1.00 59.09 97 THR A CA 1
ATOM 770 C C . THR A 1 97 ? -40.656 -4.120 24.989 1.00 59.09 97 THR A C 1
ATOM 772 O O . THR A 1 97 ? -39.566 -4.356 24.453 1.00 59.09 97 THR A O 1
ATOM 775 N N . ASN A 1 98 ? -41.804 -4.517 24.426 1.00 60.81 98 ASN A N 1
ATOM 776 C CA . ASN A 1 98 ? -41.857 -5.220 23.139 1.00 60.81 98 ASN A CA 1
ATOM 777 C C . ASN A 1 98 ? -41.277 -4.381 21.986 1.00 60.81 98 ASN A C 1
ATOM 779 O O . ASN A 1 98 ? -40.489 -4.894 21.184 1.00 60.81 98 ASN A O 1
ATOM 783 N N . ALA A 1 99 ? -41.585 -3.081 21.913 1.00 81.00 99 ALA A N 1
ATOM 784 C CA . ALA A 1 99 ? -41.025 -2.193 20.891 1.00 81.00 99 ALA A CA 1
ATOM 785 C C . ALA A 1 99 ? -39.486 -2.093 20.975 1.00 81.00 99 ALA A C 1
ATOM 787 O O . ALA A 1 99 ? -38.799 -2.111 19.944 1.00 81.00 99 ALA A O 1
ATOM 788 N N . PHE A 1 100 ? -38.923 -2.048 22.187 1.00 82.94 100 PHE A N 1
ATOM 789 C CA . PHE A 1 100 ? -37.474 -2.067 22.411 1.00 82.94 100 PHE A CA 1
ATOM 790 C C . PHE A 1 100 ? -36.827 -3.383 21.953 1.00 82.94 100 PHE A C 1
ATOM 792 O O . PHE A 1 100 ? -35.836 -3.359 21.209 1.00 82.94 100 PHE A O 1
ATOM 799 N N . LEU A 1 101 ? -37.410 -4.529 22.320 1.00 76.44 101 LEU A N 1
ATOM 800 C CA . LEU A 1 101 ? -36.924 -5.852 21.913 1.00 76.44 101 LEU A CA 1
ATOM 801 C C . LEU A 1 101 ? -36.960 -6.024 20.387 1.00 76.44 101 LEU A C 1
ATOM 803 O O . LEU A 1 101 ? -35.955 -6.424 19.793 1.00 76.44 101 LEU A O 1
ATOM 807 N N . ILE A 1 102 ? -38.052 -5.622 19.728 1.00 76.56 102 ILE A N 1
ATOM 808 C CA . ILE A 1 102 ? -38.179 -5.626 18.259 1.00 76.56 102 ILE A CA 1
ATOM 809 C C . ILE A 1 102 ? -37.101 -4.739 17.614 1.00 76.56 102 ILE A C 1
ATOM 811 O O . ILE A 1 102 ? -36.462 -5.143 16.637 1.00 76.56 102 ILE A O 1
ATOM 815 N N . LYS A 1 103 ? -36.838 -3.548 18.167 1.00 86.19 103 LYS A N 1
ATOM 816 C CA . LYS A 1 103 ? -35.815 -2.611 17.667 1.00 86.19 103 LYS A CA 1
ATOM 817 C C . LYS A 1 103 ? -34.400 -3.186 17.779 1.00 86.19 103 LYS A C 1
ATOM 819 O O . LYS A 1 103 ? -33.629 -3.085 16.819 1.00 86.19 103 LYS A O 1
ATOM 824 N N . ILE A 1 104 ? -34.060 -3.830 18.899 1.00 80.12 104 ILE A N 1
ATOM 825 C CA . ILE A 1 104 ? -32.778 -4.534 19.067 1.00 80.12 104 ILE A CA 1
ATOM 826 C C . ILE A 1 104 ? -32.682 -5.729 18.117 1.00 80.12 104 ILE A C 1
ATOM 828 O O . ILE A 1 104 ? -31.665 -5.879 17.436 1.00 80.12 104 ILE A O 1
ATOM 832 N N . HIS A 1 105 ? -33.734 -6.539 18.001 1.00 79.38 105 HIS A N 1
ATOM 833 C CA . HIS A 1 105 ? -33.725 -7.728 17.152 1.00 79.38 105 HIS A CA 1
ATOM 834 C C . HIS A 1 105 ? -33.580 -7.359 15.663 1.00 79.38 105 HIS A C 1
ATOM 836 O O . HIS A 1 105 ? -32.726 -7.910 14.967 1.00 79.38 105 HIS A O 1
ATOM 842 N N . LYS A 1 106 ? -34.303 -6.336 15.185 1.00 84.94 106 LYS A N 1
ATOM 843 C CA . LYS A 1 106 ? -34.181 -5.787 13.819 1.00 84.94 106 LYS A CA 1
ATOM 844 C C . LYS A 1 106 ? -32.778 -5.233 13.536 1.00 84.94 106 LYS A C 1
ATOM 846 O O . LYS A 1 106 ? -32.223 -5.478 12.463 1.00 84.94 106 LYS A O 1
ATOM 851 N N . LYS A 1 107 ? -32.162 -4.543 14.506 1.00 87.31 107 LYS A N 1
ATOM 852 C CA . LYS A 1 107 ? -30.771 -4.057 14.413 1.00 87.31 107 LYS A CA 1
ATOM 853 C C . LYS A 1 107 ? -29.763 -5.215 14.378 1.00 87.31 107 LYS A C 1
ATOM 855 O O . LYS A 1 107 ? -28.836 -5.189 13.571 1.00 87.31 107 LYS A O 1
ATOM 860 N N . SER A 1 108 ? -29.977 -6.252 15.189 1.00 79.62 108 SER A N 1
ATOM 861 C CA . SER A 1 108 ? -29.166 -7.477 15.208 1.00 79.62 108 SER A CA 1
ATOM 862 C C . SER A 1 108 ? -29.234 -8.228 13.873 1.00 79.62 108 SER A C 1
ATOM 864 O O . SER A 1 108 ? -28.193 -8.535 13.290 1.00 79.62 108 SER A O 1
ATOM 866 N N . ILE A 1 109 ? -30.436 -8.424 13.314 1.00 75.56 109 ILE A N 1
ATOM 867 C CA . ILE A 1 109 ? -30.637 -9.014 11.980 1.00 75.56 109 ILE A CA 1
ATOM 868 C C . ILE A 1 109 ? -29.917 -8.192 10.904 1.00 75.56 109 ILE A C 1
ATOM 870 O O . ILE A 1 109 ? -29.159 -8.761 10.119 1.00 75.56 109 ILE A O 1
ATOM 874 N N . SER A 1 110 ? -30.082 -6.864 10.890 1.00 83.88 110 SER A N 1
ATOM 875 C CA . SER A 1 110 ? -29.407 -5.985 9.921 1.00 83.88 110 SER A CA 1
ATOM 876 C C . SER A 1 110 ? -27.878 -6.115 9.990 1.00 83.88 110 SER A C 1
ATOM 878 O O . SER A 1 110 ? -27.216 -6.279 8.962 1.00 83.88 110 SER A O 1
ATOM 880 N N . ASN A 1 111 ? -27.313 -6.145 11.201 1.00 77.88 111 ASN A N 1
ATOM 881 C CA . ASN A 1 111 ? -25.882 -6.367 11.418 1.00 77.88 111 ASN A CA 1
ATOM 882 C C . ASN A 1 111 ? -25.435 -7.768 10.962 1.00 77.88 111 ASN A C 1
ATOM 884 O O . ASN A 1 111 ? -24.380 -7.900 10.343 1.00 77.88 111 ASN A O 1
ATOM 888 N N . LYS A 1 112 ? -26.239 -8.809 11.211 1.00 79.25 112 LYS A N 1
ATOM 889 C CA . LYS A 1 112 ? -25.960 -10.202 10.814 1.00 79.25 112 LYS A CA 1
ATOM 890 C C . LYS A 1 112 ? -26.008 -10.389 9.292 1.00 79.25 112 LYS A C 1
ATOM 892 O O . LYS A 1 112 ? -25.157 -11.085 8.744 1.00 79.25 112 LYS A O 1
ATOM 897 N N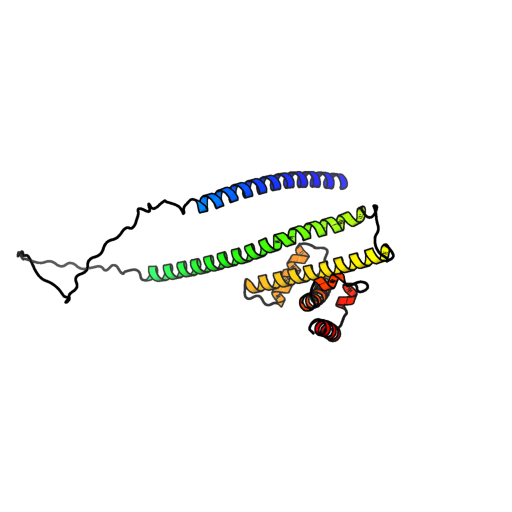 . ILE A 1 113 ? -26.936 -9.724 8.599 1.00 83.25 113 ILE A N 1
ATOM 898 C CA . ILE A 1 113 ? -26.995 -9.674 7.126 1.00 83.25 113 ILE A CA 1
ATOM 899 C C . ILE A 1 113 ? -25.781 -8.918 6.571 1.00 83.25 113 ILE A C 1
ATOM 901 O O . ILE A 1 113 ? -25.100 -9.420 5.680 1.00 83.25 113 ILE A O 1
ATOM 905 N N . ARG A 1 114 ? -25.450 -7.747 7.135 1.00 85.31 114 ARG A N 1
ATOM 906 C CA . ARG A 1 114 ? -24.270 -6.963 6.732 1.00 85.31 114 ARG A CA 1
ATOM 907 C C . ARG A 1 114 ? -22.977 -7.765 6.895 1.00 85.31 114 ARG A C 1
ATOM 909 O O . ARG A 1 114 ? -22.163 -7.771 5.977 1.00 85.31 114 ARG A O 1
ATOM 916 N N . LYS A 1 115 ? -22.820 -8.475 8.018 1.00 79.06 115 LYS A N 1
ATOM 917 C CA . LYS A 1 115 ? -21.688 -9.374 8.281 1.00 79.06 115 LYS A CA 1
ATOM 918 C C . LYS A 1 115 ? -21.598 -10.482 7.226 1.00 79.06 115 LYS A C 1
ATOM 920 O O . LYS A 1 115 ? -20.568 -10.571 6.569 1.00 79.06 115 LYS A O 1
ATOM 925 N N . ARG A 1 116 ? -22.687 -11.215 6.960 1.00 75.31 116 ARG A N 1
ATOM 926 C CA . ARG A 1 116 ? -22.710 -12.252 5.907 1.00 75.31 116 ARG A CA 1
ATOM 927 C C . ARG A 1 116 ? -22.410 -11.713 4.509 1.00 75.31 116 ARG A C 1
ATOM 929 O O . ARG A 1 116 ? -21.772 -12.399 3.721 1.00 75.31 116 ARG A O 1
ATOM 936 N N . ASN A 1 117 ? -22.836 -10.494 4.183 1.00 78.69 117 ASN A N 1
ATOM 937 C CA . ASN A 1 117 ? -22.534 -9.887 2.885 1.00 78.69 117 ASN A CA 1
ATOM 938 C C . ASN A 1 117 ? -21.060 -9.456 2.768 1.00 78.69 117 ASN A C 1
ATOM 940 O O . ASN A 1 117 ? -20.505 -9.518 1.671 1.00 78.69 117 ASN A O 1
ATOM 944 N N . LYS A 1 118 ? -20.405 -9.075 3.877 1.00 74.25 118 LYS A N 1
ATOM 945 C CA . LYS A 1 118 ? -18.942 -8.901 3.928 1.00 74.25 118 LYS A CA 1
ATOM 946 C C . LYS A 1 118 ? -18.224 -10.249 3.809 1.00 74.25 118 LYS A C 1
ATOM 948 O O . LYS A 1 118 ? -17.328 -10.371 2.986 1.00 74.25 118 LYS A O 1
ATOM 953 N N . GLU A 1 119 ? -18.675 -11.274 4.532 1.00 62.41 119 GLU A N 1
ATOM 954 C CA . GLU A 1 119 ? -18.125 -12.638 4.463 1.00 62.41 119 GLU A CA 1
ATOM 955 C C . GLU A 1 119 ? -18.238 -13.230 3.050 1.00 62.41 119 GLU A C 1
ATOM 957 O O . GLU A 1 119 ? -17.244 -13.714 2.531 1.00 62.41 119 GLU A O 1
ATOM 962 N N . LYS A 1 120 ? -19.378 -13.093 2.357 1.00 67.44 120 LYS A N 1
ATOM 963 C CA . LYS A 1 120 ? -19.528 -13.539 0.956 1.00 67.44 120 LYS A CA 1
ATOM 964 C C . LYS A 1 120 ? -18.619 -12.786 -0.025 1.00 67.44 120 LYS A C 1
ATOM 966 O O . LYS A 1 120 ? -18.115 -13.393 -0.967 1.00 67.44 120 LYS A O 1
ATOM 971 N N . LYS A 1 121 ? -18.380 -11.483 0.186 1.00 74.62 121 LYS A N 1
ATOM 972 C CA . LYS A 1 121 ? -17.374 -10.730 -0.588 1.00 74.62 121 LYS A CA 1
ATOM 973 C C . LYS A 1 121 ? -15.955 -11.219 -0.289 1.00 74.62 121 LYS A C 1
ATOM 975 O O . LYS A 1 121 ? -15.160 -11.332 -1.215 1.00 74.62 121 LYS A O 1
ATOM 980 N N . LEU A 1 122 ? -15.664 -11.550 0.969 1.00 51.84 122 LEU A N 1
ATOM 981 C CA . LEU A 1 122 ? -14.376 -12.095 1.386 1.00 51.84 122 LEU A CA 1
ATOM 982 C C . LEU A 1 122 ? -14.148 -13.502 0.818 1.00 51.84 122 LEU A C 1
ATOM 984 O O . LEU A 1 122 ? -13.080 -13.744 0.282 1.00 51.84 122 LEU A O 1
ATOM 988 N N . SER A 1 123 ? -15.145 -14.393 0.821 1.00 50.78 123 SER A N 1
ATOM 989 C CA . SER A 1 123 ? -15.061 -15.717 0.183 1.00 50.78 123 SER A CA 1
ATOM 990 C C . SER A 1 123 ? -14.775 -15.624 -1.317 1.00 50.78 123 SER A C 1
ATOM 992 O O . SER A 1 123 ? -13.961 -16.388 -1.822 1.00 50.78 123 SER A O 1
ATOM 994 N N . LYS A 1 124 ? -15.358 -14.645 -2.023 1.00 55.41 124 LYS A N 1
ATOM 995 C CA . LYS A 1 124 ? -15.020 -14.393 -3.433 1.00 55.41 124 LYS A CA 1
ATOM 996 C C . LYS A 1 124 ? -13.602 -13.828 -3.615 1.00 55.41 124 LYS A C 1
ATOM 998 O O . LYS A 1 124 ? -12.961 -14.111 -4.614 1.00 55.41 124 LYS A O 1
ATOM 1003 N N . ALA A 1 125 ? -13.087 -13.086 -2.635 1.00 47.22 125 ALA A N 1
ATOM 1004 C CA . ALA A 1 125 ? -11.680 -12.682 -2.591 1.00 47.22 125 ALA A CA 1
ATOM 1005 C C . ALA A 1 125 ? -10.735 -13.805 -2.106 1.00 47.22 125 ALA A C 1
ATOM 1007 O O . ALA A 1 125 ? -9.523 -13.674 -2.245 1.00 47.22 125 ALA A O 1
ATOM 1008 N N . VAL A 1 126 ? -11.243 -14.913 -1.548 1.00 43.22 126 VAL A N 1
ATOM 1009 C CA . VAL A 1 126 ? -10.419 -16.058 -1.118 1.00 43.22 126 VAL A CA 1
ATOM 1010 C C . VAL A 1 126 ? -9.943 -16.890 -2.311 1.00 43.22 126 VAL A C 1
ATOM 1012 O O . VAL A 1 126 ? -8.817 -17.383 -2.270 1.00 43.22 126 VAL A O 1
ATOM 1015 N N . GLU A 1 127 ? -10.710 -16.956 -3.404 1.00 46.94 127 GLU A N 1
ATOM 1016 C CA . GLU A 1 127 ? -10.222 -17.501 -4.684 1.00 46.94 127 GLU A CA 1
ATOM 1017 C C . GLU A 1 127 ? -8.995 -16.713 -5.192 1.00 46.94 127 GLU A C 1
ATOM 1019 O O . GLU A 1 127 ? -8.008 -17.317 -5.618 1.00 46.94 127 GLU A O 1
ATOM 1024 N N . ASP A 1 128 ? -8.976 -15.386 -5.007 1.00 47.75 128 ASP A N 1
ATOM 1025 C CA . ASP A 1 128 ? -7.793 -14.551 -5.264 1.00 47.75 128 ASP A CA 1
ATOM 1026 C C . ASP A 1 128 ? -6.687 -14.737 -4.190 1.00 47.75 128 ASP A C 1
ATOM 1028 O O . ASP A 1 128 ? -5.494 -14.728 -4.509 1.00 47.75 128 ASP A O 1
ATOM 1032 N N . GLN A 1 129 ? -7.035 -14.963 -2.913 1.00 50.59 129 GLN A N 1
ATOM 1033 C CA . GLN A 1 129 ? -6.061 -15.146 -1.815 1.00 50.59 129 GLN A CA 1
ATOM 1034 C C . GLN A 1 129 ? -5.272 -16.461 -1.879 1.00 50.59 129 GLN A C 1
ATOM 1036 O O . GLN A 1 129 ? -4.144 -16.507 -1.381 1.00 50.59 129 GLN A O 1
ATOM 1041 N N . VAL A 1 130 ? -5.782 -17.509 -2.536 1.00 39.88 130 VAL A N 1
ATOM 1042 C CA . VAL A 1 130 ? -4.990 -18.726 -2.823 1.00 39.88 130 VAL A CA 1
ATOM 1043 C C . VAL A 1 130 ? -3.732 -18.386 -3.644 1.00 39.88 130 VAL A C 1
ATOM 1045 O O . VAL A 1 130 ? -2.707 -19.064 -3.525 1.00 39.88 130 VAL A O 1
ATOM 1048 N N . SER A 1 131 ? -3.739 -17.273 -4.389 1.00 54.44 131 SER A N 1
ATOM 1049 C CA . SER A 1 131 ? -2.536 -16.731 -5.034 1.00 54.44 131 SER A CA 1
ATOM 1050 C C . SER A 1 131 ? -1.599 -15.981 -4.073 1.00 54.44 131 SER A C 1
ATOM 1052 O O . SER A 1 131 ? -0.390 -15.989 -4.295 1.00 54.44 131 SER A O 1
ATOM 1054 N N . LEU A 1 132 ? -2.092 -15.364 -2.992 1.00 47.38 132 LEU A N 1
ATOM 1055 C CA . LEU A 1 132 ? -1.280 -14.546 -2.073 1.00 47.38 132 LEU A CA 1
ATOM 1056 C C . LEU A 1 132 ? -0.345 -15.377 -1.187 1.00 47.38 132 LEU A C 1
ATOM 1058 O O . LEU A 1 132 ? 0.845 -15.067 -1.110 1.00 47.38 132 LEU A O 1
ATOM 1062 N N . GLN A 1 133 ? -0.837 -16.465 -0.584 1.00 44.75 133 GLN A N 1
ATOM 1063 C CA . GLN A 1 133 ? 0.020 -17.393 0.172 1.00 44.75 133 GLN A CA 1
ATOM 1064 C C . GLN A 1 133 ? 1.112 -17.973 -0.743 1.00 44.75 133 GLN A C 1
ATOM 1066 O O . GLN A 1 133 ? 2.298 -17.960 -0.411 1.00 44.75 133 GLN A O 1
ATOM 1071 N N . LYS A 1 134 ? 0.721 -18.352 -1.968 1.00 47.72 134 LYS A N 1
ATOM 1072 C CA . LYS A 1 134 ? 1.626 -18.841 -3.013 1.00 47.72 134 LYS A CA 1
ATOM 1073 C C . LYS A 1 134 ? 2.687 -17.804 -3.404 1.00 47.72 134 LYS A C 1
ATOM 1075 O O . LYS A 1 134 ? 3.824 -18.189 -3.663 1.00 47.72 134 LYS A O 1
ATOM 1080 N N . ILE A 1 135 ? 2.366 -16.506 -3.415 1.00 49.31 135 ILE A N 1
ATOM 1081 C CA . ILE A 1 135 ? 3.331 -15.421 -3.668 1.00 49.31 135 ILE A CA 1
ATOM 1082 C C . ILE A 1 135 ? 4.333 -15.282 -2.513 1.00 49.31 135 ILE A C 1
ATOM 1084 O O . ILE A 1 135 ? 5.531 -15.192 -2.781 1.00 49.31 135 ILE A O 1
ATOM 1088 N N . PHE A 1 136 ? 3.887 -15.313 -1.253 1.00 45.62 136 PHE A N 1
ATOM 1089 C CA . PHE A 1 136 ? 4.781 -15.176 -0.094 1.00 45.62 136 PHE A CA 1
ATOM 1090 C C . PHE A 1 136 ? 5.771 -16.354 -0.004 1.00 45.62 136 PHE A C 1
ATOM 1092 O O . PHE A 1 136 ? 6.988 -16.146 0.053 1.00 45.62 136 PHE A O 1
ATOM 1099 N N . ASP A 1 137 ? 5.275 -17.585 -0.149 1.00 44.53 137 ASP A N 1
ATOM 1100 C CA . ASP A 1 137 ? 6.100 -18.803 -0.180 1.00 44.53 137 ASP A CA 1
ATOM 1101 C C . ASP A 1 137 ? 7.064 -18.823 -1.384 1.00 44.53 137 ASP A C 1
ATOM 1103 O O . ASP A 1 137 ? 8.212 -19.267 -1.276 1.00 44.53 137 ASP A O 1
ATOM 1107 N N . THR A 1 138 ? 6.641 -18.255 -2.521 1.00 43.88 138 THR A N 1
ATOM 1108 C CA . THR A 1 138 ? 7.499 -18.054 -3.699 1.00 43.88 138 THR A CA 1
ATOM 1109 C C . THR A 1 138 ? 8.603 -17.025 -3.430 1.00 43.88 138 THR A C 1
ATOM 1111 O O . THR A 1 138 ? 9.736 -17.241 -3.854 1.00 43.88 138 THR A O 1
ATOM 1114 N N . THR A 1 139 ? 8.345 -15.933 -2.699 1.00 42.03 139 THR A N 1
ATOM 1115 C CA . THR A 1 139 ? 9.405 -14.959 -2.359 1.00 42.03 139 THR A CA 1
ATOM 1116 C C . THR A 1 139 ? 10.457 -15.514 -1.400 1.00 42.03 139 THR A C 1
ATOM 1118 O O . THR A 1 139 ? 11.625 -15.157 -1.531 1.00 42.03 139 THR A O 1
ATOM 1121 N N . SER A 1 140 ? 10.086 -16.433 -0.502 1.00 42.72 140 SER A N 1
ATOM 1122 C CA . SER A 1 140 ? 11.059 -17.134 0.346 1.00 42.72 140 SER A CA 1
ATOM 1123 C C . SER A 1 140 ? 11.834 -18.211 -0.431 1.00 42.72 140 SER A C 1
ATOM 1125 O O . SER A 1 140 ? 13.046 -18.323 -0.267 1.00 42.72 140 SER A O 1
ATOM 1127 N N . SER A 1 141 ? 11.173 -18.948 -1.334 1.00 36.50 141 SER A N 1
ATOM 1128 C CA . SER A 1 141 ? 11.793 -20.057 -2.083 1.00 36.50 141 SER A CA 1
ATOM 1129 C C . SER A 1 141 ? 12.647 -19.627 -3.286 1.00 36.50 141 SER A C 1
ATOM 1131 O O . SER A 1 141 ? 13.588 -20.340 -3.645 1.00 36.50 141 SER A O 1
ATOM 1133 N N . ILE A 1 142 ? 12.377 -18.471 -3.911 1.00 46.91 142 ILE A N 1
ATOM 1134 C CA . ILE A 1 142 ? 13.198 -17.955 -5.029 1.00 46.91 142 ILE A CA 1
ATOM 1135 C C . ILE A 1 142 ? 14.643 -17.709 -4.576 1.00 46.91 142 ILE A C 1
ATOM 1137 O O . ILE A 1 142 ? 15.570 -18.058 -5.300 1.00 46.91 142 ILE A O 1
ATOM 1141 N N . SER A 1 143 ? 14.850 -17.251 -3.335 1.00 45.38 143 SER A N 1
ATOM 1142 C CA . SER A 1 143 ? 16.187 -17.045 -2.750 1.00 45.38 143 SER A CA 1
ATOM 1143 C C . SER A 1 143 ? 17.037 -18.326 -2.614 1.00 45.38 143 SER A C 1
ATOM 1145 O O . SER A 1 143 ? 18.171 -18.255 -2.139 1.00 45.38 143 SER A O 1
ATOM 1147 N N . SER A 1 144 ? 16.516 -19.505 -2.966 1.00 39.75 144 SER A N 1
ATOM 1148 C CA . SER A 1 144 ? 17.233 -20.785 -2.871 1.00 39.75 144 SER A CA 1
ATOM 1149 C C . SER A 1 144 ? 17.069 -21.688 -4.102 1.00 39.75 144 SER A C 1
ATOM 1151 O O . SER A 1 144 ? 17.502 -22.836 -4.054 1.00 39.75 144 SER A O 1
ATOM 1153 N N . SER A 1 145 ? 16.454 -21.209 -5.194 1.00 43.12 145 SER A N 1
ATOM 1154 C CA . SER A 1 145 ? 16.103 -22.056 -6.352 1.00 43.12 145 SER A CA 1
ATOM 1155 C C . SER A 1 145 ? 16.409 -21.483 -7.746 1.00 43.12 145 SER A C 1
ATOM 1157 O O . SER A 1 145 ? 16.115 -22.149 -8.736 1.00 43.12 145 SER A O 1
ATOM 1159 N N . GLU A 1 146 ? 17.081 -20.331 -7.873 1.00 45.12 146 GLU A N 1
ATOM 1160 C CA . GLU A 1 146 ? 17.549 -19.789 -9.170 1.00 45.12 146 GLU A CA 1
ATOM 1161 C C . GLU A 1 146 ? 18.762 -20.550 -9.760 1.00 45.12 146 GLU A C 1
ATOM 1163 O O . GLU A 1 146 ? 19.790 -19.976 -10.115 1.00 45.12 146 GLU A O 1
ATOM 1168 N N . LYS A 1 147 ? 18.653 -21.879 -9.884 1.00 51.97 147 LYS A N 1
ATOM 1169 C CA . LYS A 1 147 ? 19.623 -22.721 -10.599 1.00 51.97 147 LYS A CA 1
ATOM 1170 C C . LYS A 1 147 ? 18.955 -23.905 -11.307 1.00 51.97 147 LYS A C 1
ATOM 1172 O O . LYS A 1 147 ? 19.256 -25.047 -10.975 1.00 51.97 147 LYS A O 1
ATOM 1177 N N . LEU A 1 148 ? 18.080 -23.629 -12.284 1.00 42.81 148 LEU A N 1
ATOM 1178 C CA . LEU A 1 148 ? 17.714 -24.542 -13.389 1.00 42.81 148 LEU A CA 1
ATOM 1179 C C . LEU A 1 148 ? 16.822 -23.841 -14.451 1.00 42.81 148 LEU A C 1
ATOM 1181 O O . LEU A 1 148 ? 15.640 -23.653 -14.202 1.00 42.81 148 LEU A O 1
ATOM 1185 N N . VAL A 1 149 ? 17.414 -23.517 -15.620 1.00 47.22 149 VAL A N 1
ATOM 1186 C CA . VAL A 1 149 ? 16.897 -23.714 -17.013 1.00 47.22 149 VAL A CA 1
ATOM 1187 C C . VAL A 1 149 ? 15.503 -23.140 -17.404 1.00 47.22 149 VAL A C 1
ATOM 1189 O O . VAL A 1 149 ? 14.521 -23.371 -16.719 1.00 47.22 149 VAL A O 1
ATOM 1192 N N . SER A 1 150 ? 15.250 -22.524 -18.576 1.00 44.97 150 SER A N 1
ATOM 1193 C CA . SER A 1 150 ? 16.068 -21.937 -19.666 1.00 44.97 150 SER A CA 1
ATOM 1194 C C . SER A 1 150 ? 15.144 -21.243 -20.702 1.00 44.97 150 SER A C 1
ATOM 1196 O O . SER A 1 150 ? 14.032 -21.707 -20.932 1.00 44.97 150 SER A O 1
ATOM 1198 N N . THR A 1 151 ? 15.645 -20.205 -21.392 1.00 46.91 151 THR A N 1
ATOM 1199 C CA . THR A 1 151 ? 15.269 -19.729 -22.755 1.00 46.91 151 THR A CA 1
ATOM 1200 C C . THR A 1 151 ? 13.791 -19.569 -23.168 1.00 46.91 151 THR A C 1
ATOM 1202 O O . THR A 1 151 ? 13.146 -20.536 -23.573 1.00 46.91 151 THR A O 1
ATOM 1205 N N . LYS A 1 152 ? 13.372 -18.313 -23.396 1.00 46.41 152 LYS A N 1
ATOM 1206 C CA . LYS A 1 152 ? 13.279 -17.745 -24.766 1.00 46.41 152 LYS A CA 1
ATOM 1207 C C . LYS A 1 152 ? 13.120 -16.212 -24.739 1.00 46.41 152 LYS A C 1
ATOM 1209 O O . LYS A 1 152 ? 12.407 -15.692 -23.890 1.00 46.41 152 LYS A O 1
ATOM 1214 N N . ASN A 1 153 ? 13.716 -15.547 -25.736 1.00 40.03 153 ASN A N 1
ATOM 1215 C CA . ASN A 1 153 ? 13.572 -14.126 -26.115 1.00 40.03 153 ASN A CA 1
ATOM 1216 C C . ASN A 1 153 ? 14.467 -13.084 -25.397 1.00 40.03 153 ASN A C 1
ATOM 1218 O O . ASN A 1 153 ? 14.029 -12.370 -24.504 1.00 40.03 153 ASN A O 1
ATOM 1222 N N . GLY A 1 154 ? 15.664 -12.864 -25.951 1.00 52.09 154 GLY A N 1
ATOM 1223 C CA . GLY A 1 154 ? 16.003 -11.544 -26.517 1.00 52.09 154 GLY A CA 1
ATOM 1224 C C . GLY A 1 154 ? 16.463 -10.396 -25.608 1.00 52.09 154 GLY A C 1
ATOM 1225 O O . GLY A 1 154 ? 16.820 -9.354 -26.147 1.00 52.09 154 GLY A O 1
ATOM 1226 N N . THR A 1 155 ? 16.510 -10.554 -24.289 1.00 48.59 155 THR A N 1
ATOM 1227 C CA . THR A 1 155 ? 17.228 -9.632 -23.382 1.00 48.59 155 THR A CA 1
ATOM 1228 C C . THR A 1 155 ? 18.284 -10.402 -22.601 1.00 48.59 155 THR A C 1
ATOM 1230 O O . THR A 1 155 ? 18.187 -11.625 -22.499 1.00 48.59 155 THR A O 1
ATOM 1233 N N . SER A 1 156 ? 19.265 -9.712 -22.009 1.00 63.72 156 SER A N 1
ATOM 1234 C CA . SER A 1 156 ? 20.153 -10.347 -21.025 1.00 63.72 156 SER A CA 1
ATOM 1235 C C . SER A 1 156 ? 19.300 -11.035 -19.953 1.00 63.72 156 SER A C 1
ATOM 1237 O O . SER A 1 156 ? 18.332 -10.435 -19.475 1.00 63.72 156 SER A O 1
ATOM 1239 N N . ASP A 1 157 ? 19.621 -12.278 -19.571 1.00 69.88 157 ASP A N 1
ATOM 1240 C CA . ASP A 1 157 ? 18.812 -13.034 -18.598 1.00 69.88 157 ASP A CA 1
ATOM 1241 C C . ASP A 1 157 ? 18.615 -12.230 -17.295 1.00 69.88 157 ASP A C 1
ATOM 1243 O O . ASP A 1 157 ? 17.534 -12.228 -16.705 1.00 69.88 157 ASP A O 1
ATOM 1247 N N . ALA A 1 158 ? 19.627 -11.446 -16.903 1.00 75.81 158 ALA A N 1
ATOM 1248 C CA . ALA A 1 158 ? 19.569 -10.533 -15.765 1.00 75.81 158 ALA A CA 1
ATOM 1249 C C . ALA A 1 158 ? 18.562 -9.375 -15.941 1.00 75.81 158 ALA A C 1
ATOM 1251 O O . ALA A 1 158 ? 17.885 -9.005 -14.982 1.00 75.81 158 ALA A O 1
ATOM 1252 N N . GLU A 1 159 ? 18.427 -8.807 -17.142 1.00 78.50 159 GLU A N 1
ATOM 1253 C C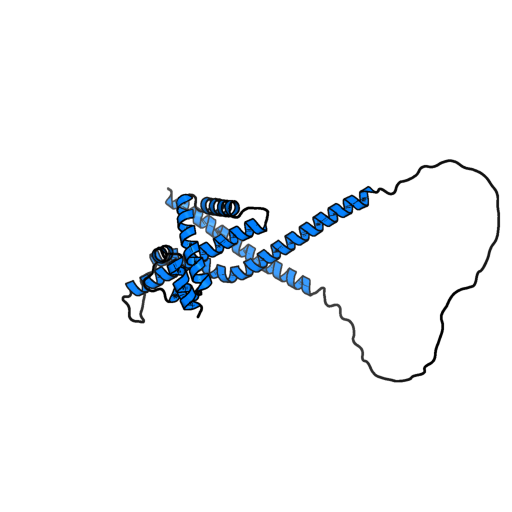A . GLU A 1 159 ? 17.494 -7.705 -17.431 1.00 78.50 159 GLU A CA 1
ATOM 1254 C C . GLU A 1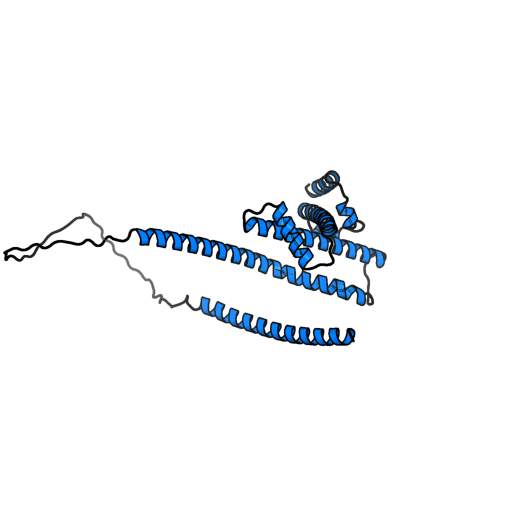 159 ? 16.040 -8.186 -17.432 1.00 78.50 159 GLU A C 1
ATOM 1256 O O . GLU A 1 159 ? 15.177 -7.557 -16.815 1.00 78.50 159 GLU A O 1
ATOM 1261 N N . GLY A 1 160 ? 15.772 -9.340 -18.053 1.00 81.19 160 GLY A N 1
ATOM 1262 C CA . GLY A 1 160 ? 14.444 -9.958 -18.051 1.00 81.19 160 GLY A CA 1
ATOM 1263 C C . GLY A 1 160 ? 13.985 -10.342 -16.639 1.00 81.19 160 GLY A C 1
ATOM 1264 O O . GLY A 1 160 ? 12.831 -10.103 -16.262 1.00 81.19 160 GLY A O 1
ATOM 1265 N N . LEU A 1 161 ? 14.900 -10.867 -15.815 1.00 84.38 161 LEU A N 1
ATOM 1266 C CA . LEU A 1 161 ? 14.652 -11.136 -14.396 1.00 84.38 161 LEU A CA 1
ATOM 1267 C C . LEU A 1 161 ? 14.420 -9.843 -13.597 1.00 84.38 161 LEU A C 1
ATOM 1269 O O . LEU A 1 161 ? 13.457 -9.775 -12.828 1.00 84.38 161 LEU A O 1
ATOM 1273 N N . ALA A 1 162 ? 15.228 -8.799 -13.811 1.00 83.88 162 ALA A N 1
ATOM 1274 C CA . ALA A 1 162 ? 15.072 -7.503 -13.146 1.00 83.88 162 ALA A CA 1
ATOM 1275 C C . ALA A 1 162 ? 13.732 -6.824 -13.487 1.00 83.88 162 ALA A C 1
ATOM 1277 O O . ALA A 1 162 ? 13.041 -6.342 -12.585 1.00 83.88 162 ALA A O 1
ATOM 1278 N N . MET A 1 163 ? 13.314 -6.854 -14.757 1.00 87.50 163 MET A N 1
ATOM 1279 C CA . MET A 1 163 ? 11.988 -6.409 -15.197 1.00 87.50 163 MET A CA 1
ATOM 1280 C C . MET A 1 163 ? 10.885 -7.167 -14.450 1.00 87.50 163 MET A C 1
ATOM 1282 O O . MET A 1 163 ? 10.041 -6.558 -13.790 1.00 87.50 163 MET A O 1
ATOM 1286 N N . LYS A 1 164 ? 10.917 -8.504 -14.469 1.00 88.56 164 LYS A N 1
ATOM 1287 C CA . LYS A 1 164 ? 9.903 -9.343 -13.810 1.00 88.56 164 LYS A CA 1
ATOM 1288 C C . LYS A 1 164 ? 9.863 -9.128 -12.292 1.00 88.56 164 LYS A C 1
ATOM 1290 O O . LYS A 1 164 ? 8.789 -9.165 -11.689 1.00 88.56 164 LYS A O 1
ATOM 1295 N N . ALA A 1 165 ? 11.008 -8.863 -11.662 1.00 87.50 165 ALA A N 1
ATOM 1296 C CA . ALA A 1 165 ? 11.098 -8.489 -10.252 1.00 87.50 165 ALA A CA 1
ATOM 1297 C C . ALA A 1 165 ? 10.486 -7.103 -9.975 1.00 87.50 165 ALA A C 1
ATOM 1299 O O . ALA A 1 165 ? 9.737 -6.951 -9.006 1.00 87.50 165 ALA A O 1
ATOM 1300 N N . ASN A 1 166 ? 10.729 -6.109 -10.838 1.00 89.19 166 ASN A N 1
ATOM 1301 C CA . ASN A 1 166 ? 10.106 -4.784 -10.748 1.00 89.19 166 ASN A CA 1
ATOM 1302 C C . ASN A 1 166 ? 8.578 -4.866 -10.874 1.00 89.19 166 ASN A C 1
ATOM 1304 O O . ASN A 1 166 ? 7.873 -4.305 -10.036 1.00 89.19 166 ASN A O 1
ATOM 1308 N N . GLN A 1 167 ? 8.066 -5.625 -11.845 1.00 90.31 167 GLN A N 1
ATOM 1309 C CA . GLN A 1 167 ? 6.629 -5.846 -12.049 1.00 90.31 167 GLN A CA 1
ATOM 1310 C C . GLN A 1 167 ? 5.973 -6.505 -10.827 1.00 90.31 167 GLN A C 1
ATOM 1312 O O . GLN A 1 167 ? 5.005 -5.973 -10.282 1.00 90.31 167 GLN A O 1
ATOM 1317 N N . LYS A 1 168 ? 6.555 -7.603 -10.314 1.00 91.06 168 LYS A N 1
ATOM 1318 C CA . LYS A 1 168 ? 6.112 -8.251 -9.062 1.00 91.06 168 LYS A CA 1
ATOM 1319 C C . LYS A 1 168 ? 6.087 -7.274 -7.884 1.00 91.06 168 LYS A C 1
ATOM 1321 O O . LYS A 1 168 ? 5.147 -7.283 -7.093 1.00 91.06 168 LYS A O 1
ATOM 1326 N N . LYS A 1 169 ? 7.104 -6.414 -7.766 1.00 91.88 169 LYS A N 1
ATOM 1327 C CA . LYS A 1 169 ? 7.204 -5.407 -6.700 1.00 91.88 169 LYS A CA 1
ATOM 1328 C C . LYS A 1 169 ? 6.118 -4.338 -6.818 1.00 91.88 169 LYS A C 1
ATOM 1330 O O . LYS A 1 169 ? 5.533 -3.972 -5.806 1.00 91.88 169 LYS A O 1
ATOM 1335 N N . ILE A 1 170 ? 5.825 -3.858 -8.026 1.00 92.69 170 ILE A N 1
ATOM 1336 C CA . ILE A 1 170 ? 4.748 -2.889 -8.288 1.00 92.69 170 ILE A CA 1
ATOM 1337 C C . ILE A 1 170 ? 3.385 -3.497 -7.946 1.00 92.69 170 ILE A C 1
ATOM 1339 O O . ILE A 1 170 ? 2.620 -2.878 -7.208 1.00 92.69 170 ILE A O 1
ATOM 1343 N N . LEU A 1 171 ? 3.123 -4.733 -8.383 1.00 93.75 171 LEU A N 1
ATOM 1344 C CA . LEU A 1 171 ? 1.893 -5.461 -8.062 1.00 93.75 171 LEU A CA 1
ATOM 1345 C C . LEU A 1 171 ? 1.728 -5.683 -6.549 1.00 93.75 171 LEU A C 1
ATOM 1347 O O . LEU A 1 171 ? 0.645 -5.478 -6.009 1.00 93.75 171 LEU A O 1
ATOM 1351 N N . SER A 1 172 ? 2.809 -6.030 -5.845 1.00 94.75 172 SER A N 1
ATOM 1352 C CA . SER A 1 172 ? 2.813 -6.170 -4.383 1.00 94.75 172 SER A CA 1
ATOM 1353 C C . SER A 1 172 ? 2.417 -4.865 -3.671 1.00 94.75 172 SER A C 1
ATOM 1355 O O . SER A 1 172 ? 1.563 -4.890 -2.785 1.00 94.75 172 SER A O 1
ATOM 1357 N N . TRP A 1 173 ? 2.950 -3.713 -4.101 1.00 96.62 173 TRP A N 1
ATOM 1358 C CA . TRP A 1 173 ? 2.552 -2.406 -3.557 1.00 96.62 173 TRP A CA 1
ATOM 1359 C C . TRP A 1 173 ? 1.110 -2.017 -3.901 1.00 96.62 173 TRP A C 1
ATOM 1361 O O . TRP A 1 173 ? 0.421 -1.468 -3.041 1.00 96.62 173 TRP A O 1
ATOM 1371 N N . TYR A 1 174 ? 0.645 -2.312 -5.119 1.00 96.12 174 TYR A N 1
ATOM 1372 C CA . TYR A 1 174 ? -0.746 -2.096 -5.527 1.00 96.12 174 TYR A CA 1
ATOM 1373 C C . TYR A 1 174 ? -1.714 -2.861 -4.610 1.00 96.12 174 TYR A C 1
ATOM 1375 O O . TYR A 1 174 ? -2.634 -2.269 -4.046 1.00 96.12 174 TYR A O 1
ATOM 1383 N N . LEU A 1 175 ? -1.474 -4.163 -4.412 1.00 94.62 175 LEU A N 1
ATOM 1384 C CA . LEU A 1 175 ? -2.322 -5.026 -3.585 1.00 94.62 175 LEU A CA 1
ATOM 1385 C C . LEU A 1 175 ? -2.299 -4.596 -2.113 1.00 94.62 175 LEU A C 1
ATOM 1387 O O . LEU A 1 175 ? -3.354 -4.483 -1.497 1.00 94.62 175 LEU A O 1
ATOM 1391 N N . TYR A 1 176 ? -1.120 -4.265 -1.574 1.00 96.56 176 TYR A N 1
ATOM 1392 C CA . TYR A 1 176 ? -0.990 -3.717 -0.223 1.00 96.56 176 TYR A CA 1
ATOM 1393 C C . TYR A 1 176 ? -1.854 -2.461 -0.017 1.00 96.56 176 TYR A C 1
ATOM 1395 O O . TYR A 1 176 ? -2.589 -2.367 0.966 1.00 96.56 176 TYR A O 1
ATOM 1403 N N . ALA A 1 177 ? -1.795 -1.500 -0.944 1.00 97.56 177 ALA A N 1
ATOM 1404 C CA . ALA A 1 177 ? -2.572 -0.268 -0.840 1.00 97.56 177 ALA A CA 1
ATOM 1405 C C . ALA A 1 177 ? -4.082 -0.502 -1.011 1.00 97.56 177 ALA A C 1
ATOM 1407 O O . ALA A 1 177 ? -4.866 0.112 -0.288 1.00 97.56 177 ALA A O 1
ATOM 1408 N N . LYS A 1 178 ? -4.488 -1.423 -1.894 1.00 95.81 178 LYS A N 1
ATOM 1409 C CA . LYS A 1 178 ? -5.888 -1.839 -2.056 1.00 95.81 178 LYS A CA 1
ATOM 1410 C C . LYS A 1 178 ? -6.464 -2.381 -0.743 1.00 95.81 178 LYS A C 1
ATOM 1412 O O . LYS A 1 178 ? -7.475 -1.870 -0.268 1.00 95.81 178 LYS A O 1
ATOM 1417 N N . GLU A 1 179 ? -5.789 -3.345 -0.116 1.00 95.56 179 GLU A N 1
ATOM 1418 C CA . GLU A 1 179 ? -6.211 -3.916 1.174 1.00 95.56 179 GLU A CA 1
ATOM 1419 C C . GLU A 1 179 ? -6.192 -2.873 2.303 1.00 95.56 179 GLU A C 1
ATOM 1421 O O . GLU A 1 179 ? -7.115 -2.807 3.115 1.00 95.56 179 GLU A O 1
ATOM 1426 N N . PHE A 1 180 ? -5.186 -1.991 2.329 1.00 96.81 180 PHE A N 1
ATOM 1427 C CA . PHE A 1 180 ? -5.104 -0.889 3.292 1.00 96.81 180 PHE A CA 1
ATOM 1428 C C . PHE A 1 180 ? -6.318 0.055 3.206 1.00 96.81 180 PHE A C 1
ATOM 1430 O O . PHE A 1 180 ? -6.907 0.406 4.232 1.00 96.81 180 PHE A O 1
ATOM 1437 N N . LEU A 1 181 ? -6.734 0.427 1.991 1.00 96.62 181 LEU A N 1
ATOM 1438 C CA . LEU A 1 181 ? -7.913 1.266 1.753 1.00 96.62 181 LEU A CA 1
ATOM 1439 C C . LEU A 1 181 ? -9.227 0.529 2.061 1.00 96.62 181 LEU A C 1
ATOM 1441 O O . LEU A 1 181 ? -10.136 1.129 2.638 1.00 96.62 181 LEU A O 1
ATOM 1445 N N . ILE A 1 182 ? -9.322 -0.770 1.756 1.00 96.19 182 ILE A N 1
ATOM 1446 C CA . ILE A 1 182 ? -10.470 -1.611 2.136 1.00 96.19 182 ILE A CA 1
ATOM 1447 C C . ILE A 1 182 ? -10.629 -1.646 3.661 1.00 96.19 182 ILE A C 1
ATOM 1449 O O . ILE A 1 182 ? -11.720 -1.362 4.153 1.00 96.19 182 ILE A O 1
ATOM 1453 N N . MET A 1 183 ? -9.553 -1.886 4.420 1.00 96.31 183 MET A N 1
ATOM 1454 C CA . MET A 1 183 ? -9.595 -1.888 5.890 1.00 96.31 183 MET A CA 1
ATOM 1455 C C . MET A 1 183 ? -10.041 -0.538 6.473 1.00 96.31 183 MET A C 1
ATOM 1457 O O . MET A 1 183 ? -10.846 -0.508 7.405 1.00 96.31 183 MET A O 1
ATOM 1461 N N . ILE A 1 184 ? -9.576 0.585 5.912 1.00 96.31 184 ILE A N 1
ATOM 1462 C CA . ILE A 1 184 ? -10.030 1.930 6.310 1.00 96.31 184 ILE A CA 1
ATOM 1463 C C . ILE A 1 184 ? -11.536 2.081 6.082 1.00 96.31 184 ILE A C 1
ATOM 1465 O O . ILE A 1 184 ? -12.260 2.480 6.997 1.00 96.31 184 ILE A O 1
ATOM 1469 N N . ASN A 1 185 ? -12.015 1.723 4.891 1.00 95.69 185 ASN A N 1
ATOM 1470 C CA . ASN A 1 185 ? -13.430 1.800 4.535 1.00 95.69 185 ASN A CA 1
ATOM 1471 C C . ASN A 1 185 ? -14.297 0.886 5.410 1.00 95.69 185 ASN A C 1
ATOM 1473 O O . ASN A 1 185 ? -15.382 1.290 5.825 1.00 95.69 185 ASN A O 1
ATOM 1477 N N . ASP A 1 186 ? -13.817 -0.308 5.761 1.00 94.50 186 ASP A N 1
ATOM 1478 C CA . ASP A 1 186 ? -14.526 -1.219 6.657 1.00 94.50 186 ASP A CA 1
ATOM 1479 C C . ASP A 1 186 ? -14.644 -0.672 8.083 1.00 94.50 186 ASP A C 1
ATOM 1481 O O . ASP A 1 186 ? -15.718 -0.771 8.681 1.00 94.50 186 ASP A O 1
ATOM 1485 N N . ILE A 1 187 ? -13.588 -0.047 8.617 1.00 94.94 187 ILE A N 1
ATOM 1486 C CA . ILE A 1 187 ? -13.619 0.623 9.926 1.00 94.94 187 ILE A CA 1
ATOM 1487 C C . ILE A 1 187 ? -14.618 1.789 9.910 1.00 94.94 187 ILE A C 1
ATOM 1489 O O . ILE A 1 187 ? -15.462 1.876 10.803 1.00 94.94 187 ILE A O 1
ATOM 1493 N N . MET A 1 188 ? -14.582 2.640 8.877 1.00 94.50 188 MET A N 1
ATOM 1494 C CA . MET A 1 188 ? -15.526 3.759 8.720 1.00 94.50 188 MET A CA 1
ATOM 1495 C C . MET A 1 188 ? -16.977 3.292 8.503 1.00 94.50 188 MET A C 1
ATOM 1497 O O . MET A 1 188 ? -17.910 3.943 8.956 1.00 94.50 188 MET A O 1
ATOM 1501 N N . ALA A 1 189 ? -17.200 2.139 7.865 1.00 93.25 189 ALA A N 1
ATOM 1502 C CA . ALA A 1 189 ? -18.538 1.567 7.679 1.00 93.25 189 ALA A CA 1
ATOM 1503 C C . ALA A 1 189 ? -19.107 0.878 8.941 1.00 93.25 189 ALA A C 1
ATOM 1505 O O . ALA A 1 189 ? -20.300 0.551 8.987 1.00 93.25 189 ALA A O 1
ATOM 1506 N N . ASN A 1 190 ? -18.265 0.620 9.947 1.00 86.69 190 ASN A N 1
ATOM 1507 C CA . ASN A 1 190 ? -18.634 -0.068 11.187 1.00 86.69 190 ASN A CA 1
ATOM 1508 C C . ASN A 1 190 ? -18.945 0.898 12.354 1.00 86.69 190 ASN A C 1
ATOM 1510 O O . ASN A 1 190 ? -19.489 0.457 13.366 1.00 86.69 190 ASN A O 1
ATOM 1514 N N . GLY A 1 191 ? -18.659 2.199 12.228 1.00 81.81 191 GLY A N 1
ATOM 1515 C CA . GLY A 1 191 ? -19.010 3.225 13.219 1.00 81.81 191 GLY A CA 1
ATOM 1516 C C . GLY A 1 191 ? -18.633 4.636 12.761 1.00 81.81 191 GLY A C 1
ATOM 1517 O O . GLY A 1 191 ? -17.975 4.794 11.741 1.00 81.81 191 GLY A O 1
ATOM 1518 N N . ASN A 1 192 ? -19.002 5.669 13.529 1.00 85.56 192 ASN A N 1
ATOM 1519 C CA . ASN A 1 192 ? -18.715 7.077 13.200 1.00 85.56 192 ASN A CA 1
ATOM 1520 C C . ASN A 1 192 ? -17.230 7.434 13.446 1.00 85.56 192 ASN A C 1
ATOM 1522 O O . ASN A 1 192 ? -16.892 8.254 14.300 1.00 85.56 192 ASN A O 1
ATOM 1526 N N . VAL A 1 193 ? -16.329 6.766 12.728 1.00 94.12 193 VAL A N 1
ATOM 1527 C CA . VAL A 1 193 ? -14.875 6.918 12.809 1.00 94.12 193 VAL A CA 1
ATOM 1528 C C . VAL A 1 193 ? -14.410 7.780 11.639 1.00 94.12 193 VAL A C 1
ATOM 1530 O O . VAL A 1 193 ? -14.704 7.475 10.489 1.00 94.12 193 VAL A O 1
ATOM 1533 N N . SER A 1 194 ? -13.665 8.852 11.915 1.00 95.94 194 SER A N 1
ATOM 1534 C CA . SER A 1 194 ? -13.075 9.675 10.855 1.00 95.94 194 SER A CA 1
ATOM 1535 C C . SER A 1 194 ? -11.943 8.938 10.136 1.00 95.94 194 SER A C 1
ATOM 1537 O O . SER A 1 194 ? -11.212 8.157 10.747 1.00 95.94 194 SER A O 1
ATOM 1539 N N . GLU A 1 195 ? -11.735 9.241 8.854 1.00 95.19 195 GLU A N 1
ATOM 1540 C CA . GLU A 1 195 ? -10.705 8.604 8.017 1.00 95.19 195 GLU A CA 1
ATOM 1541 C C . GLU A 1 195 ? -9.301 8.659 8.656 1.00 95.19 195 GLU A C 1
ATOM 1543 O O . GLU A 1 195 ? -8.565 7.674 8.650 1.00 95.19 195 GLU A O 1
ATOM 1548 N N . LYS A 1 196 ? -8.952 9.780 9.307 1.00 96.00 196 LYS A N 1
ATOM 1549 C CA . LYS A 1 196 ? -7.698 9.940 10.067 1.00 96.00 196 LYS A CA 1
ATOM 1550 C C . LYS A 1 196 ? -7.570 8.925 11.211 1.00 96.00 196 LYS A C 1
ATOM 1552 O O . LYS A 1 196 ? -6.482 8.395 11.431 1.00 96.00 196 LYS A O 1
ATOM 1557 N N . LYS A 1 197 ? -8.661 8.651 11.935 1.00 96.75 197 LYS A N 1
ATOM 1558 C CA . LYS A 1 197 ? -8.689 7.678 13.037 1.00 96.75 197 LYS A CA 1
ATOM 1559 C C . LYS A 1 197 ? -8.676 6.241 12.509 1.00 96.75 197 LYS A C 1
ATOM 1561 O O . LYS A 1 197 ? -7.903 5.438 13.021 1.00 96.75 197 LYS A O 1
ATOM 1566 N N . ALA A 1 198 ? -9.425 5.951 11.444 1.00 97.56 198 ALA A N 1
ATOM 1567 C CA . ALA A 1 198 ? -9.407 4.650 10.776 1.00 97.56 198 ALA A CA 1
ATOM 1568 C C . ALA A 1 198 ? -8.005 4.301 10.238 1.00 97.56 198 ALA A C 1
ATOM 1570 O O . ALA A 1 198 ? -7.482 3.234 10.549 1.00 97.56 198 ALA A O 1
ATOM 1571 N N . LYS A 1 199 ? -7.338 5.237 9.541 1.00 97.31 199 LYS A N 1
ATOM 1572 C CA . LYS A 1 199 ? -5.924 5.118 9.124 1.00 97.31 199 LYS A CA 1
ATOM 1573 C C . LYS A 1 199 ? -5.002 4.801 10.303 1.00 97.31 199 LYS A C 1
ATOM 1575 O O . LYS A 1 199 ? -4.165 3.912 10.193 1.00 97.31 199 LYS A O 1
ATOM 1580 N N . GLY A 1 200 ? -5.174 5.501 11.429 1.00 96.69 200 GLY A N 1
ATOM 1581 C CA . GLY A 1 200 ? -4.443 5.231 12.670 1.00 96.69 200 GLY A CA 1
ATOM 1582 C C . GLY A 1 200 ? -4.583 3.777 13.125 1.00 96.69 200 GLY A C 1
ATOM 1583 O O . GLY A 1 200 ? -3.573 3.101 13.281 1.00 96.69 200 GLY A O 1
ATOM 1584 N N . GLN A 1 201 ? -5.818 3.279 13.216 1.00 96.75 201 GLN A N 1
ATOM 1585 C CA . GLN A 1 201 ? -6.115 1.909 13.647 1.00 96.75 201 GLN A CA 1
ATOM 1586 C C . GLN A 1 201 ? -5.541 0.838 12.704 1.00 96.75 201 GLN A C 1
ATOM 1588 O O . GLN A 1 201 ? -5.065 -0.192 13.179 1.00 96.75 201 GLN A O 1
ATOM 1593 N N . VAL A 1 202 ? -5.523 1.072 11.386 1.00 96.81 202 VAL A N 1
ATOM 1594 C CA . VAL A 1 202 ? -4.865 0.149 10.439 1.00 96.81 202 VAL A CA 1
ATOM 1595 C C . VAL A 1 202 ? -3.341 0.164 10.617 1.00 96.81 202 VAL A C 1
ATOM 1597 O O . VAL A 1 202 ? -2.714 -0.893 10.587 1.00 96.81 202 VAL A O 1
ATOM 1600 N N . TYR A 1 203 ? -2.726 1.324 10.876 1.00 96.69 203 TYR A N 1
ATOM 1601 C CA . TYR A 1 203 ? -1.300 1.382 11.219 1.00 96.69 203 TYR A CA 1
ATOM 1602 C C . TYR A 1 203 ? -0.983 0.717 12.565 1.00 96.69 203 TYR A C 1
ATOM 1604 O O . TYR A 1 203 ? 0.030 0.027 12.659 1.00 96.69 203 TYR A O 1
ATOM 1612 N N . ASP A 1 204 ? -1.827 0.894 13.589 1.00 96.06 204 ASP A N 1
ATOM 1613 C CA . ASP A 1 204 ? -1.705 0.196 14.877 1.00 96.06 204 ASP A CA 1
ATOM 1614 C C . ASP A 1 204 ? -1.718 -1.328 14.660 1.00 96.06 204 ASP A C 1
ATOM 1616 O O . ASP A 1 204 ? -0.811 -2.021 15.120 1.00 96.06 204 ASP A O 1
ATOM 1620 N N . PHE A 1 205 ? -2.680 -1.832 13.877 1.00 94.88 205 PHE A N 1
ATOM 1621 C CA . PHE A 1 205 ? -2.806 -3.249 13.528 1.00 94.88 205 PHE A CA 1
ATOM 1622 C C . PHE A 1 205 ? -1.583 -3.794 12.773 1.00 94.88 205 PHE A C 1
ATOM 1624 O O . PHE A 1 205 ? -1.045 -4.831 13.152 1.00 94.88 205 PHE A O 1
ATOM 1631 N N . ILE A 1 206 ? -1.095 -3.099 11.738 1.00 92.38 206 ILE A N 1
ATOM 1632 C CA . ILE A 1 206 ? 0.079 -3.556 10.969 1.00 92.38 206 ILE A CA 1
ATOM 1633 C C . ILE A 1 206 ? 1.335 -3.596 11.850 1.00 92.38 206 ILE A C 1
ATOM 1635 O O . ILE A 1 206 ? 2.097 -4.557 11.782 1.00 92.38 206 ILE A O 1
ATOM 1639 N N . ILE A 1 207 ? 1.543 -2.590 12.706 1.00 92.38 207 ILE A N 1
ATOM 1640 C CA . ILE A 1 207 ? 2.691 -2.548 13.627 1.00 92.38 207 ILE A CA 1
ATOM 1641 C C . ILE A 1 207 ? 2.588 -3.656 14.681 1.00 92.38 207 ILE A C 1
ATOM 1643 O O . ILE A 1 207 ? 3.604 -4.238 15.040 1.00 92.38 207 ILE A O 1
ATOM 1647 N N . GLN A 1 208 ? 1.382 -4.012 15.132 1.00 93.19 208 GLN A N 1
ATOM 1648 C CA . GLN A 1 208 ? 1.184 -5.147 16.038 1.00 93.19 208 GLN A CA 1
ATOM 1649 C C . GLN A 1 208 ? 1.614 -6.486 15.409 1.00 93.19 208 GLN A C 1
ATOM 1651 O O . GLN A 1 208 ? 2.138 -7.342 16.119 1.00 93.19 208 GLN A O 1
ATOM 1656 N N . GLN A 1 209 ? 1.422 -6.667 14.097 1.00 90.19 209 GLN A N 1
ATOM 1657 C CA . GLN A 1 209 ? 1.877 -7.864 13.371 1.00 90.19 209 GLN A CA 1
ATOM 1658 C C . GLN A 1 209 ? 3.368 -7.810 12.991 1.00 90.19 209 GLN A C 1
ATOM 1660 O O . GLN A 1 209 ? 4.000 -8.851 12.827 1.00 90.19 209 GLN A O 1
ATOM 1665 N N . LEU A 1 210 ? 3.933 -6.607 12.835 1.00 89.69 210 LEU A N 1
ATOM 1666 C CA . LEU A 1 210 ? 5.309 -6.362 12.392 1.00 89.69 210 LEU A CA 1
ATOM 1667 C C . LEU A 1 210 ? 6.018 -5.380 13.352 1.00 89.69 210 LEU A C 1
ATOM 1669 O O . LEU A 1 210 ? 6.296 -4.242 12.953 1.00 89.69 210 LEU A O 1
ATOM 1673 N N . PRO A 1 211 ? 6.318 -5.786 14.604 1.00 82.94 211 PRO A N 1
ATOM 1674 C CA . PRO A 1 211 ? 6.729 -4.881 15.688 1.00 82.94 211 PRO A CA 1
ATOM 1675 C C . PRO A 1 211 ? 8.036 -4.118 15.427 1.00 82.94 211 PRO A C 1
ATOM 1677 O O . PRO A 1 211 ? 8.193 -2.998 15.910 1.00 82.94 211 PRO A O 1
ATOM 1680 N N . ASP A 1 212 ? 8.934 -4.659 14.601 1.00 87.50 212 ASP A N 1
ATOM 1681 C CA . ASP A 1 212 ? 10.173 -3.983 14.186 1.00 87.50 212 ASP A CA 1
ATOM 1682 C C . ASP A 1 212 ? 9.924 -2.784 13.237 1.00 87.50 212 ASP A C 1
ATOM 1684 O O . ASP A 1 212 ? 10.831 -2.006 12.921 1.00 87.50 212 ASP A O 1
ATOM 1688 N N . THR A 1 213 ? 8.686 -2.600 12.763 1.00 86.88 213 THR A N 1
ATOM 1689 C CA . THR A 1 213 ? 8.322 -1.559 11.794 1.00 86.88 213 THR A CA 1
ATOM 1690 C C . THR A 1 213 ? 8.037 -0.221 12.472 1.00 86.88 213 THR A C 1
ATOM 1692 O O . THR A 1 213 ? 6.984 -0.001 13.072 1.00 86.88 213 THR A O 1
ATOM 1695 N N . LYS A 1 214 ? 8.926 0.757 12.272 1.00 93.31 214 LYS A N 1
ATOM 1696 C CA . LYS A 1 214 ? 8.681 2.147 12.693 1.00 93.31 214 LYS A CA 1
ATOM 1697 C C . LYS A 1 214 ? 7.483 2.763 11.957 1.00 93.31 214 LYS A C 1
ATOM 1699 O O . LYS A 1 214 ? 7.475 2.838 10.725 1.00 93.31 214 LYS A O 1
ATOM 1704 N N . ARG A 1 215 ? 6.530 3.324 12.715 1.00 93.25 215 ARG A N 1
ATOM 1705 C CA . ARG A 1 215 ? 5.310 3.986 12.202 1.00 93.25 215 ARG A CA 1
ATOM 1706 C C . ARG A 1 215 ? 5.578 5.026 11.118 1.00 93.25 215 ARG A C 1
ATOM 1708 O O . ARG A 1 215 ? 4.906 5.031 10.095 1.00 93.25 215 ARG A O 1
ATOM 1715 N N . GLU A 1 216 ? 6.577 5.881 11.316 1.00 93.12 216 GLU A N 1
ATOM 1716 C CA . GLU A 1 216 ? 6.948 6.912 10.339 1.00 93.12 216 GLU A CA 1
ATOM 1717 C C . GLU A 1 216 ? 7.344 6.343 8.965 1.00 93.12 216 GLU A C 1
ATOM 1719 O O . GLU A 1 216 ? 7.034 6.939 7.934 1.00 93.12 216 GLU A O 1
ATOM 1724 N N . ASN A 1 217 ? 7.996 5.178 8.937 1.00 91.75 217 ASN A N 1
ATOM 1725 C CA . ASN A 1 217 ? 8.437 4.526 7.709 1.00 91.75 217 ASN A CA 1
ATOM 1726 C C . ASN A 1 217 ? 7.269 3.812 7.034 1.00 91.75 217 ASN A C 1
ATOM 1728 O O . ASN A 1 217 ? 7.115 3.934 5.820 1.00 91.75 217 ASN A O 1
ATOM 1732 N N . LEU A 1 218 ? 6.406 3.165 7.823 1.00 93.88 218 LEU A N 1
ATOM 1733 C CA . LEU A 1 218 ? 5.162 2.572 7.342 1.00 93.88 218 LEU A CA 1
ATOM 1734 C C . LEU A 1 218 ? 4.260 3.624 6.680 1.00 93.88 218 LEU A C 1
ATOM 1736 O O . LEU A 1 218 ? 3.807 3.411 5.559 1.00 93.88 218 LEU A O 1
ATOM 1740 N N . CYS A 1 219 ? 4.077 4.798 7.295 1.00 94.38 219 CYS A N 1
ATOM 1741 C CA . CYS A 1 219 ? 3.329 5.909 6.695 1.00 94.38 219 CYS A CA 1
ATOM 1742 C C . CYS A 1 219 ? 3.916 6.341 5.338 1.00 94.38 219 CYS A C 1
ATOM 1744 O O . CYS A 1 219 ? 3.182 6.451 4.355 1.00 94.38 219 CYS A O 1
ATOM 1746 N N . LYS A 1 220 ? 5.243 6.537 5.256 1.00 93.12 220 LYS A N 1
ATOM 1747 C CA . LYS A 1 220 ? 5.942 6.926 4.013 1.00 93.12 220 LYS A CA 1
ATOM 1748 C C . LYS A 1 220 ? 5.810 5.854 2.920 1.00 93.12 220 LYS A C 1
ATOM 1750 O O . LYS A 1 220 ? 5.579 6.188 1.760 1.00 93.12 220 LYS A O 1
ATOM 1755 N N . GLN A 1 221 ? 5.945 4.573 3.268 1.00 92.69 221 GLN A N 1
ATOM 1756 C CA . GLN A 1 221 ? 5.756 3.449 2.339 1.00 92.69 221 GLN A CA 1
ATOM 1757 C C . GLN A 1 221 ? 4.308 3.364 1.848 1.00 92.69 221 GLN A C 1
ATOM 1759 O O . GLN A 1 221 ? 4.071 3.222 0.652 1.00 92.69 221 GLN A O 1
ATOM 1764 N N . THR A 1 222 ? 3.343 3.547 2.746 1.00 95.50 222 THR A N 1
ATOM 1765 C CA . THR A 1 222 ? 1.910 3.499 2.434 1.00 95.50 222 THR A CA 1
ATOM 1766 C C . THR A 1 222 ? 1.494 4.619 1.490 1.00 95.50 222 THR A C 1
ATOM 1768 O O . THR A 1 222 ? 0.790 4.370 0.519 1.00 95.50 222 THR A O 1
ATOM 1771 N N . GLN A 1 223 ? 2.001 5.840 1.685 1.00 94.50 223 GLN A N 1
ATOM 1772 C CA . GLN A 1 223 ? 1.782 6.946 0.745 1.00 94.50 223 GLN A CA 1
ATOM 1773 C C . GLN A 1 2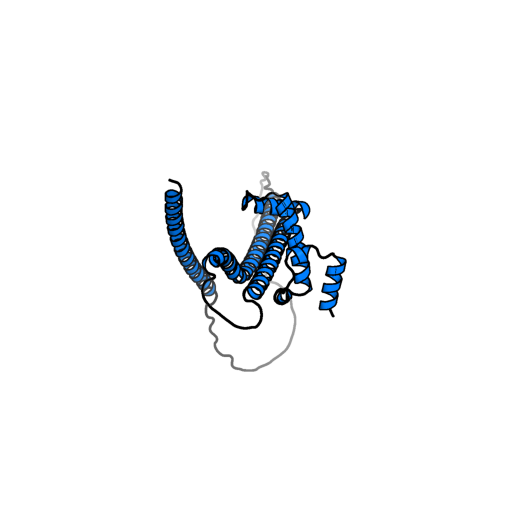23 ? 2.325 6.636 -0.662 1.00 94.50 223 GLN A C 1
ATOM 1775 O O . GLN A 1 223 ? 1.664 6.939 -1.656 1.00 94.50 223 GLN A O 1
ATOM 1780 N N . ARG A 1 224 ? 3.497 5.989 -0.770 1.00 92.75 224 ARG A N 1
ATOM 1781 C CA . ARG A 1 224 ? 4.045 5.537 -2.064 1.00 92.75 224 ARG A CA 1
ATOM 1782 C C . ARG A 1 224 ? 3.190 4.443 -2.700 1.00 92.75 224 ARG A C 1
ATOM 1784 O O . ARG A 1 224 ? 2.963 4.481 -3.905 1.00 92.75 224 ARG A O 1
ATOM 1791 N N . ALA A 1 225 ? 2.707 3.499 -1.897 1.00 94.75 225 ALA A N 1
ATOM 1792 C CA . ALA A 1 225 ? 1.845 2.417 -2.353 1.00 94.75 225 ALA A CA 1
ATOM 1793 C C . ALA A 1 225 ? 0.484 2.937 -2.846 1.00 94.75 225 ALA A C 1
ATOM 1795 O O . ALA A 1 225 ? 0.034 2.531 -3.911 1.00 94.75 225 ALA A O 1
ATOM 1796 N N . ILE A 1 226 ? -0.123 3.900 -2.143 1.00 95.38 226 ILE A N 1
ATOM 1797 C CA . ILE A 1 226 ? -1.376 4.554 -2.558 1.00 95.38 226 ILE A CA 1
ATOM 1798 C C . ILE A 1 226 ? -1.203 5.288 -3.895 1.00 95.38 226 ILE A C 1
ATOM 1800 O O . ILE A 1 226 ? -2.074 5.189 -4.751 1.00 95.38 226 ILE A O 1
ATOM 1804 N N . LYS A 1 227 ? -0.066 5.959 -4.142 1.00 93.75 227 LYS A N 1
ATOM 1805 C CA . LYS A 1 227 ? 0.221 6.536 -5.471 1.00 93.75 227 LYS A CA 1
ATOM 1806 C C . LYS A 1 227 ? 0.245 5.479 -6.584 1.00 93.75 227 LYS A C 1
ATOM 1808 O O . LYS A 1 227 ? -0.303 5.715 -7.654 1.00 93.75 227 LYS A O 1
ATOM 1813 N N . ILE A 1 228 ? 0.873 4.327 -6.332 1.00 93.81 228 ILE A N 1
ATOM 1814 C CA . ILE A 1 228 ? 0.915 3.200 -7.281 1.00 93.81 228 ILE A CA 1
ATOM 1815 C C . ILE A 1 228 ? -0.500 2.654 -7.514 1.00 93.81 228 ILE A C 1
ATOM 1817 O O . ILE A 1 228 ? -0.892 2.446 -8.657 1.00 93.81 228 ILE A O 1
ATOM 1821 N N . PHE A 1 229 ? -1.281 2.473 -6.448 1.00 95.69 229 PHE A N 1
ATOM 1822 C CA . PHE A 1 229 ? -2.676 2.048 -6.529 1.00 95.69 229 PHE A CA 1
ATOM 1823 C C . PHE A 1 229 ? -3.520 3.000 -7.384 1.00 95.69 229 PHE A C 1
ATOM 1825 O O . PHE A 1 229 ? -4.078 2.562 -8.384 1.00 95.69 229 PHE A O 1
ATOM 1832 N N . ASN A 1 230 ? -3.511 4.301 -7.077 1.00 93.06 230 ASN A N 1
ATOM 1833 C CA . ASN A 1 230 ? -4.275 5.318 -7.805 1.00 93.06 230 ASN A CA 1
ATOM 1834 C C . ASN A 1 230 ? -3.911 5.403 -9.302 1.00 93.06 230 ASN A C 1
ATOM 1836 O O . ASN A 1 230 ? -4.756 5.787 -10.109 1.00 93.06 230 ASN A O 1
ATOM 1840 N N . LEU A 1 231 ? -2.666 5.077 -9.679 1.00 92.94 231 LEU A N 1
ATOM 1841 C CA . LEU A 1 231 ? -2.256 4.985 -11.082 1.00 92.94 231 LEU A CA 1
ATOM 1842 C C . LEU A 1 231 ? -2.944 3.802 -11.768 1.00 92.94 231 LEU A C 1
ATOM 1844 O O . LEU A 1 231 ? -3.722 3.989 -12.699 1.00 92.94 231 LEU A O 1
ATOM 1848 N N . PHE A 1 232 ? -2.667 2.584 -11.298 1.00 92.69 232 PHE A N 1
ATOM 1849 C CA . PHE A 1 232 ? -3.094 1.351 -11.969 1.00 92.69 232 PHE A CA 1
ATOM 1850 C C . PHE A 1 232 ? -4.575 1.010 -11.755 1.00 92.69 232 PHE A C 1
ATOM 1852 O O . PHE A 1 232 ? -5.128 0.227 -12.518 1.00 92.69 232 PHE A O 1
ATOM 1859 N N . GLU A 1 233 ? -5.248 1.625 -10.779 1.00 94.38 233 GLU A N 1
ATOM 1860 C CA . GLU A 1 233 ? -6.713 1.624 -10.699 1.00 94.38 233 GLU A CA 1
ATOM 1861 C C . GLU A 1 233 ? -7.343 2.410 -11.861 1.00 94.38 233 GLU A C 1
ATOM 1863 O O . GLU A 1 233 ? -8.370 1.990 -12.384 1.00 94.38 233 GLU A O 1
ATOM 1868 N N . LYS A 1 234 ? -6.707 3.503 -12.308 1.00 92.50 234 LYS A N 1
ATOM 1869 C CA . LYS A 1 234 ? -7.199 4.330 -13.420 1.00 92.50 234 LYS A CA 1
ATOM 1870 C C . LYS A 1 234 ? -6.789 3.808 -14.798 1.00 92.50 234 LYS A C 1
ATOM 1872 O O . LYS A 1 234 ? -7.637 3.729 -15.676 1.00 92.50 234 LYS A O 1
ATOM 1877 N N . ILE A 1 235 ? -5.514 3.459 -15.002 1.00 91.12 235 ILE A N 1
ATOM 1878 C CA . ILE A 1 235 ? -5.010 3.041 -16.330 1.00 91.12 235 ILE A CA 1
ATOM 1879 C C . ILE A 1 235 ? -5.168 1.542 -16.620 1.00 91.12 235 ILE A C 1
ATOM 1881 O O . ILE A 1 235 ? -4.898 1.106 -17.737 1.00 91.12 235 ILE A O 1
ATOM 1885 N N . GLY A 1 236 ? -5.584 0.756 -15.623 1.00 91.44 236 GLY A N 1
ATOM 1886 C CA . GLY A 1 236 ? -5.665 -0.701 -15.687 1.00 91.44 236 GLY A CA 1
ATOM 1887 C C . GLY A 1 236 ? -4.462 -1.397 -15.043 1.00 91.44 236 GLY A C 1
ATOM 1888 O O . GLY A 1 236 ? -3.301 -1.036 -15.251 1.00 91.44 236 GLY A O 1
ATOM 1889 N N . ILE A 1 237 ? -4.737 -2.430 -14.241 1.00 92.25 237 ILE A N 1
ATOM 1890 C CA . ILE A 1 237 ? -3.706 -3.232 -13.561 1.00 92.25 237 ILE A CA 1
ATOM 1891 C C . ILE A 1 237 ? -2.899 -4.095 -14.543 1.00 92.25 237 ILE A C 1
ATOM 1893 O O . ILE A 1 237 ? -1.729 -4.388 -14.297 1.00 92.25 237 ILE A O 1
ATOM 1897 N N . ASP A 1 238 ? -3.489 -4.439 -15.689 1.00 88.44 238 ASP A N 1
ATOM 1898 C CA . ASP A 1 238 ? -2.823 -5.113 -16.805 1.00 88.44 238 ASP A CA 1
ATOM 1899 C C . ASP A 1 238 ? -1.613 -4.314 -17.309 1.00 88.44 238 ASP A C 1
ATOM 1901 O O . ASP A 1 238 ? -0.613 -4.906 -17.715 1.00 88.44 238 ASP A O 1
ATOM 1905 N N . LYS A 1 239 ? -1.634 -2.976 -17.193 1.00 91.12 239 LYS A N 1
ATOM 1906 C CA . LYS A 1 239 ? -0.531 -2.121 -17.653 1.00 91.12 239 LYS A CA 1
ATOM 1907 C C . LYS A 1 239 ? 0.784 -2.364 -16.913 1.00 91.12 239 LYS A C 1
ATOM 1909 O O . LYS A 1 239 ? 1.844 -2.059 -17.457 1.00 91.12 239 LYS A O 1
ATOM 1914 N N . VAL A 1 240 ? 0.750 -2.974 -15.722 1.00 89.25 240 VAL A N 1
ATOM 1915 C CA . VAL A 1 240 ? 1.961 -3.343 -14.966 1.00 89.25 240 VAL A CA 1
ATOM 1916 C C . VAL A 1 240 ? 2.874 -4.276 -15.774 1.00 89.25 240 VAL A C 1
ATOM 1918 O O . VAL A 1 240 ? 4.094 -4.176 -15.647 1.00 89.25 240 VAL A O 1
ATOM 1921 N N . GLN A 1 241 ? 2.331 -5.129 -16.652 1.00 87.31 241 GLN A N 1
ATOM 1922 C CA . GLN A 1 241 ? 3.130 -6.085 -17.437 1.00 87.31 241 GLN A CA 1
ATOM 1923 C C . GLN A 1 241 ? 4.025 -5.434 -18.507 1.00 87.31 24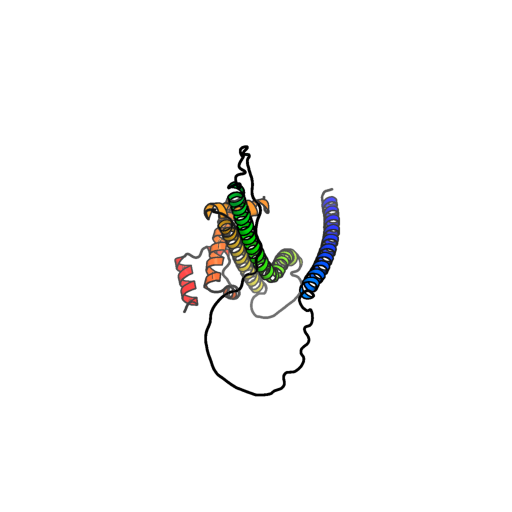1 GLN A C 1
ATOM 1925 O O . GLN A 1 241 ? 4.980 -6.059 -18.963 1.00 87.31 241 GLN A O 1
ATOM 1930 N N . TYR A 1 242 ? 3.746 -4.183 -18.890 1.00 87.06 242 TYR A N 1
ATOM 1931 C CA . TYR A 1 242 ? 4.543 -3.425 -19.865 1.00 87.06 242 TYR A CA 1
ATOM 1932 C C . TYR A 1 242 ? 5.641 -2.576 -19.207 1.00 87.06 242 TYR A C 1
ATOM 1934 O O . TYR A 1 242 ? 6.364 -1.850 -19.886 1.00 87.06 242 TYR A O 1
ATOM 1942 N N . ILE A 1 243 ? 5.788 -2.643 -17.880 1.00 86.38 243 ILE A N 1
ATOM 1943 C CA . ILE A 1 243 ? 6.801 -1.871 -17.162 1.00 86.38 243 ILE A CA 1
ATOM 1944 C C . ILE A 1 243 ? 8.138 -2.601 -17.247 1.00 86.38 243 ILE A C 1
ATOM 1946 O O . ILE A 1 243 ? 8.329 -3.635 -16.607 1.00 86.38 243 ILE A O 1
ATOM 1950 N N . ILE A 1 244 ? 9.055 -2.032 -18.031 1.00 82.44 244 ILE A N 1
ATOM 1951 C CA . ILE A 1 244 ? 10.403 -2.567 -18.258 1.00 82.44 244 ILE A CA 1
ATOM 1952 C C . ILE A 1 244 ? 11.405 -1.929 -17.281 1.00 82.44 244 ILE A C 1
ATOM 1954 O O . ILE A 1 244 ? 12.037 -2.615 -16.479 1.00 82.44 244 ILE A O 1
ATOM 1958 N N . THR A 1 245 ? 11.519 -0.597 -17.312 1.00 82.38 245 THR A N 1
ATOM 1959 C CA . THR A 1 245 ? 12.609 0.163 -16.668 1.00 82.38 245 THR A CA 1
ATOM 1960 C C . THR A 1 245 ? 12.213 0.887 -15.376 1.00 82.38 245 THR A C 1
ATOM 1962 O O . THR A 1 245 ? 13.073 1.190 -14.546 1.00 82.38 245 THR A O 1
ATOM 1965 N N . TYR A 1 246 ? 10.926 1.174 -15.164 1.00 85.12 246 TYR A N 1
ATOM 1966 C CA . TYR A 1 246 ? 10.472 1.955 -14.011 1.00 85.12 246 TYR A CA 1
ATOM 1967 C C . TYR A 1 246 ? 10.256 1.080 -12.771 1.00 85.12 246 TYR A C 1
ATOM 1969 O O . TYR A 1 246 ? 9.460 0.146 -12.767 1.00 85.12 246 TYR A O 1
ATOM 1977 N N . SER A 1 247 ? 10.925 1.421 -11.668 1.00 86.06 247 SER A N 1
ATOM 1978 C CA . SER A 1 247 ? 10.682 0.775 -10.374 1.00 86.06 247 SER A CA 1
ATOM 1979 C C . SER A 1 247 ? 9.465 1.375 -9.658 1.00 86.06 247 SER A C 1
ATOM 1981 O O . SER A 1 247 ? 9.138 2.545 -9.853 1.00 86.06 247 SER A O 1
ATOM 1983 N N . ALA A 1 248 ? 8.872 0.639 -8.712 1.00 81.50 248 ALA A N 1
ATOM 1984 C CA . ALA A 1 248 ? 7.854 1.171 -7.794 1.00 81.50 248 ALA A CA 1
ATOM 1985 C C . ALA A 1 248 ? 8.292 2.473 -7.079 1.00 81.50 248 ALA A C 1
ATOM 1987 O O . ALA A 1 248 ? 7.503 3.404 -6.910 1.00 81.50 248 ALA A O 1
ATOM 1988 N N . ASN A 1 249 ? 9.574 2.574 -6.702 1.00 87.81 249 ASN A N 1
ATOM 1989 C CA . ASN A 1 249 ? 10.125 3.793 -6.105 1.00 87.81 249 ASN A CA 1
ATOM 1990 C C . ASN A 1 249 ? 10.162 4.951 -7.114 1.00 87.81 249 ASN A C 1
ATOM 1992 O O . ASN A 1 249 ? 9.885 6.081 -6.725 1.00 87.81 249 ASN A O 1
ATOM 1996 N N . SER A 1 250 ? 10.476 4.679 -8.383 1.00 88.31 250 SER A N 1
ATOM 1997 C CA . SER A 1 250 ? 10.474 5.673 -9.463 1.00 88.31 250 SER A CA 1
ATOM 1998 C C . SER A 1 250 ? 9.052 6.173 -9.730 1.00 88.31 250 SER A C 1
ATOM 2000 O O . SER A 1 250 ? 8.817 7.374 -9.700 1.00 88.31 250 SER A O 1
ATOM 2002 N N . ILE A 1 251 ? 8.089 5.256 -9.870 1.00 86.94 251 ILE A N 1
ATOM 2003 C CA . ILE A 1 251 ? 6.672 5.571 -10.114 1.00 86.94 251 ILE A CA 1
ATOM 2004 C C . ILE A 1 251 ? 6.089 6.418 -8.975 1.00 86.94 251 ILE A C 1
ATOM 2006 O O . ILE A 1 251 ? 5.439 7.426 -9.221 1.00 86.94 251 ILE A O 1
ATOM 2010 N N . SER A 1 252 ? 6.386 6.092 -7.712 1.00 84.50 252 SER A N 1
ATOM 2011 C CA . SER A 1 252 ? 5.888 6.883 -6.571 1.00 84.50 252 SER A CA 1
ATOM 2012 C C . SER A 1 252 ? 6.446 8.319 -6.477 1.00 84.50 252 SER A C 1
ATOM 2014 O O . SER A 1 252 ? 5.899 9.140 -5.731 1.00 84.50 252 SER A O 1
ATOM 2016 N N . LYS A 1 253 ? 7.513 8.644 -7.222 1.00 90.12 253 LYS A N 1
ATOM 2017 C CA . LYS A 1 253 ? 8.085 9.999 -7.304 1.00 90.12 253 LYS A CA 1
ATOM 2018 C C . LYS A 1 253 ? 7.435 10.883 -8.370 1.00 90.12 253 LYS A C 1
ATOM 2020 O O . LYS A 1 253 ? 7.559 12.094 -8.235 1.00 90.12 253 LYS A O 1
ATOM 2025 N N . ILE A 1 254 ? 6.742 10.300 -9.352 1.00 87.69 254 ILE A N 1
ATOM 2026 C CA . ILE A 1 254 ? 6.007 11.027 -10.400 1.00 87.69 254 ILE A CA 1
ATOM 2027 C C . ILE A 1 254 ? 5.055 12.044 -9.739 1.00 87.69 254 ILE A C 1
ATOM 2029 O O . ILE A 1 254 ? 4.449 11.749 -8.688 1.00 87.69 254 ILE A O 1
ATOM 2033 N N . THR A 1 255 ? 4.981 13.259 -10.292 1.00 88.38 255 THR A N 1
ATOM 2034 C CA . THR A 1 255 ? 4.111 14.326 -9.766 1.00 88.38 255 THR A CA 1
ATOM 2035 C C . THR A 1 255 ? 2.644 14.049 -10.092 1.00 88.38 255 THR A C 1
ATOM 2037 O O . THR A 1 255 ? 2.329 13.177 -10.899 1.00 88.38 255 THR A O 1
ATOM 2040 N N . ASN A 1 256 ? 1.711 14.763 -9.459 1.00 83.88 256 ASN A N 1
ATOM 2041 C CA . ASN A 1 256 ? 0.286 14.545 -9.731 1.00 83.88 256 ASN A CA 1
ATOM 2042 C C . ASN A 1 256 ? -0.098 15.009 -11.150 1.00 83.88 256 ASN A C 1
ATOM 2044 O O . ASN A 1 256 ? -0.978 14.425 -11.774 1.00 83.88 256 ASN A O 1
ATOM 2048 N N . GLU A 1 257 ? 0.592 16.022 -11.673 1.00 89.50 257 GLU A N 1
ATOM 2049 C CA . GLU A 1 257 ? 0.405 16.583 -13.011 1.00 89.50 257 GLU A CA 1
ATOM 2050 C C . GLU A 1 257 ? 0.940 15.627 -14.086 1.00 89.50 257 GLU A C 1
ATOM 2052 O O . GLU A 1 257 ? 0.277 15.380 -15.090 1.00 89.50 257 GLU A O 1
ATOM 2057 N N . GLU A 1 258 ? 2.123 15.045 -13.866 1.00 87.62 258 GLU A N 1
ATOM 2058 C CA . GLU A 1 258 ? 2.678 13.986 -14.719 1.00 87.62 258 GLU A CA 1
ATOM 2059 C C . GLU A 1 258 ? 1.801 12.729 -14.696 1.00 87.62 258 GLU A C 1
ATOM 2061 O O . GLU A 1 258 ? 1.523 12.143 -15.741 1.00 87.62 258 GLU A O 1
ATOM 2066 N N . LEU A 1 259 ? 1.322 12.342 -13.509 1.00 82.56 259 LEU A N 1
ATOM 2067 C CA . LEU A 1 259 ? 0.415 11.214 -13.322 1.00 82.56 259 LEU A CA 1
ATOM 2068 C C . LEU A 1 259 ? -0.878 11.402 -14.124 1.00 82.56 259 LEU A C 1
ATOM 2070 O O . LEU A 1 259 ? -1.311 10.474 -14.804 1.00 82.56 259 LEU A O 1
ATOM 2074 N N . GLN A 1 260 ? -1.475 12.597 -14.069 1.00 84.62 260 GLN A N 1
ATOM 2075 C CA . GLN A 1 260 ? -2.714 12.887 -14.785 1.00 84.62 260 GLN A CA 1
ATOM 2076 C C . GLN A 1 260 ? -2.509 12.848 -16.305 1.00 84.62 260 GLN A C 1
ATOM 2078 O O . GLN A 1 260 ? -3.287 12.185 -16.976 1.00 84.62 260 GLN A O 1
ATOM 2083 N N . LYS A 1 261 ? -1.400 13.386 -16.838 1.00 90.44 261 LYS A N 1
ATOM 2084 C CA . LYS A 1 261 ? -1.054 13.250 -18.272 1.00 90.44 261 LYS A CA 1
ATOM 2085 C C . LYS A 1 261 ? -0.980 11.790 -18.735 1.00 90.44 261 LYS A C 1
ATOM 2087 O O . LYS A 1 261 ? -1.424 11.474 -19.835 1.00 90.44 261 LYS A O 1
ATOM 2092 N N . VAL A 1 262 ? -0.422 10.897 -17.911 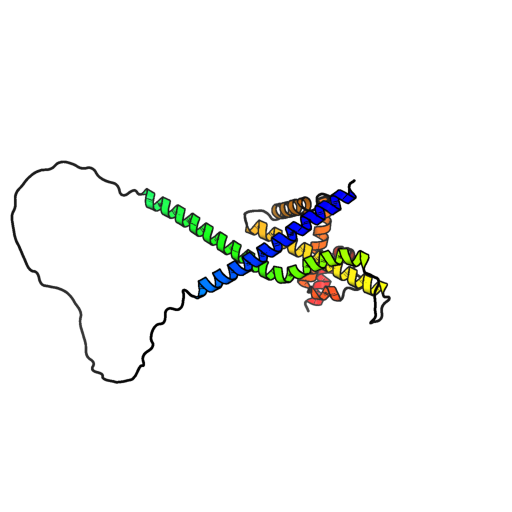1.00 86.06 262 VAL A N 1
ATOM 2093 C CA . VAL A 1 262 ? -0.381 9.455 -18.215 1.00 86.06 262 VAL A CA 1
ATOM 2094 C C . VAL A 1 262 ? -1.788 8.857 -18.205 1.00 86.06 262 VAL A C 1
ATOM 2096 O O . VAL A 1 262 ? -2.121 8.086 -19.097 1.00 86.06 262 VAL A O 1
ATOM 2099 N N . ILE A 1 263 ? -2.627 9.226 -17.235 1.00 85.25 263 ILE A N 1
ATOM 2100 C CA . ILE A 1 263 ? -4.026 8.778 -17.162 1.00 85.25 263 ILE A CA 1
ATOM 2101 C C . ILE A 1 263 ? -4.820 9.233 -18.394 1.00 85.25 263 ILE A C 1
ATOM 2103 O O . ILE A 1 263 ? -5.510 8.418 -19.005 1.00 85.25 263 ILE A O 1
ATOM 2107 N N . ASP A 1 264 ? -4.696 10.503 -18.780 1.00 89.56 264 ASP A N 1
ATOM 2108 C CA . ASP A 1 264 ? -5.410 11.093 -19.916 1.00 89.56 264 ASP A CA 1
ATOM 2109 C C . ASP A 1 264 ? -5.025 10.403 -21.237 1.00 89.56 264 ASP A C 1
ATOM 2111 O O . ASP A 1 264 ? -5.880 10.163 -22.087 1.00 89.56 264 ASP A O 1
ATOM 2115 N N . HIS A 1 265 ? -3.759 9.996 -21.390 1.00 89.94 265 HIS A N 1
ATOM 2116 C CA . HIS A 1 265 ? -3.293 9.233 -22.553 1.00 89.94 265 HIS A CA 1
ATOM 2117 C C . HIS A 1 265 ? -3.939 7.840 -22.681 1.00 89.94 265 HIS A C 1
ATOM 2119 O O . HIS A 1 265 ? -4.140 7.377 -23.797 1.00 89.94 265 HIS A O 1
ATOM 2125 N N . PHE A 1 266 ? -4.285 7.184 -21.567 1.00 82.50 266 PHE A N 1
ATOM 2126 C CA . PHE A 1 266 ? -4.969 5.880 -21.562 1.00 82.50 266 PHE A CA 1
ATOM 2127 C C . PHE A 1 266 ? -6.504 5.979 -21.498 1.00 82.50 266 PHE A C 1
ATOM 2129 O O . PHE A 1 266 ? -7.172 4.948 -21.456 1.00 82.50 266 PHE A O 1
ATOM 2136 N N . SER A 1 267 ? -7.057 7.196 -21.456 1.00 79.88 267 SER A N 1
ATOM 2137 C CA . SER A 1 267 ? -8.504 7.453 -21.358 1.00 79.88 267 SER A CA 1
ATOM 2138 C C . SER A 1 267 ? -9.144 7.892 -22.686 1.00 79.88 267 SER A C 1
ATOM 2140 O O . SER A 1 267 ? -10.356 8.103 -22.718 1.00 79.88 267 SER A O 1
ATOM 2142 N N . ASN A 1 268 ? -8.340 8.040 -23.747 1.00 55.06 268 ASN A N 1
ATOM 2143 C CA . ASN A 1 268 ? -8.749 8.341 -25.124 1.00 55.06 268 ASN A CA 1
ATOM 2144 C C . ASN A 1 268 ? -8.543 7.116 -26.029 1.00 55.06 268 ASN A C 1
ATOM 2146 O O . ASN A 1 268 ? -9.341 6.971 -26.978 1.00 55.06 268 ASN A O 1
#

Sequence (268 aa):
MLKRQIIEENTKRKAKNTELKSKVVELEARLAILEQSSLIVSEQPQNKKEVSSDVSVDIISDSLPIHEVHSQLKLTEQIEEVPKLPDQEKTSEDMETNAFLIKIHKKSISNKIRKRNKEKKLSKAVEDQVSLQKIFDTTSSISSSEKLVSTKNGTSDAEGLAMKANQKKILSWYLYAKEFLIMINDIMANGNVSEKKAKGQVYDFIIQQLPDTKRENLCKQTQRAIKIFNLFEKIGIDKVQYIITYSANSISKITNEELQKVIDHFSN

Organism: NCBI:txid94130

Foldseek 3Di:
DVVVVVVVVVVVVVVVVVVVVVVVVVVVVVVVVVVVVVVVVPDDDDDDDDDDDDDDDDDDYDDDDDDDDDDDDDDDDDDDDDDDDDDDDPDPVVVVVVVVVVVVVVVVVVVVVVVVVVVVVVVVCVVVCVVVVVLVVCVVCVVPPPPDDDDDDDDDPVLVVVLVVQLSQLVVLLVVLVVLVVQLVVVVVVDVADSVRSNVVSLVVVCVVVVVDDSVVVVVSSLLSNLSNVLCVQLPSVCSNVRRPAHSVNSSPQDPVSSVVVSVVSVD

Secondary structure (DSSP, 8-state):
-HHHHHHHHHHHHHHHHHHHHHHHHHHHHHHHHHHHHHHGGG-PPPPP-------------------------------------------THHHHHHHHHHHHHHHHHHHHHHHHHHHHHHHHHHHHHHHHHHHHHHHHHHTTT--S----SSS-HHHHHHHHHHHHHHHHHHHHHHHHHHHHHHHHHHSS--HHHHHHHHHHHHHHHSTT--HHHHHHHHHHHHHHHHHHHHH-GGGGGG-SS--HHHHTTS-HHHHHHHHHHT--

Radius of gyration: 36.28 Å; chains: 1; bounding box: 109×52×74 Å

pLDDT: mean 71.49, std 24.56, range [25.86, 97.56]